Protein AF-A0A9W6WTB4-F1 (afdb_monomer)

Foldseek 3Di:
DDDDDDDPQPDDAPDRDDPVNVVVLVVLCVVCVVVLVVQCLPDQELVSQLVSCCVRPVRSCHSVNSQVVSVVCVVVVVHDPNHYYLPDDDADPQLLVLLCVVVNPVQSDPVCSSVSLSVCQVCVCVVCVVVVHHRPADLVHGDGSHNSRVVSNVVSVVVLVVCVVVVVQPPDDPPDDRSDPPPDPPPVDDDCDAPQPSDVPPNVQWDAAPPPRGIHGCVSQVHPDDDPDHDHDPVRCVVDVRDDPDPPPDDDDDDDD

Radius of gyration: 21.15 Å; Cα contacts (8 Å, |Δi|>4): 219; chains: 1; bounding box: 50×60×55 Å

InterPro domains:
  IPR001965 Zinc finger, PHD-type [SM00249] (193-237)
  IPR011011 Zinc finger, FYVE/PHD-type [SSF57903] (187-242)
  IPR013083 Zinc finger, RING/FYVE/PHD-type [G3DSA:3.30.40.10] (141-246)
  IPR019786 Zinc finger, PHD-type, conserved site [PS01359] (194-236)
  IPR019787 Zinc finger, PHD-finger [PF00628] (194-236)
  IPR019787 Zinc finger, PHD-finger [PS50016] (191-239)
  IPR040684 5-hmdU DNA kinase, helical domain [PF18723] (18-161)

Organism: NCBI:txid1490495

Secondary structure (DSSP, 8-state):
-----------SSSS---HHHHHHHHHHHHHTHHHHHHHHHT--BHHHHHHHHHHTTTTTT-HHHHHHHHHHHHHTT-S-TT-B-TT--PPPHHHHHHHHHHH-TTT--GGGHHHHHHHHHHHHHHHHHHTT-----BTTB---HHHHHHHHHHHHHHHHHHHHHTT-TT---TTPPP-------TTS-S-SS-TTT-----GGGEEE-TTT--EEEGGGGT-SS--SS----HHHHHHTTPPPTT-----------

Structure (mmCIF, N/CA/C/O backbone):
data_AF-A0A9W6WTB4-F1
#
_entry.id   AF-A0A9W6WTB4-F1
#
loop_
_atom_site.group_PDB
_atom_site.id
_atom_site.type_symbol
_atom_site.label_atom_id
_atom_site.label_alt_id
_atom_site.label_comp_id
_atom_site.label_asym_id
_atom_site.label_entity_id
_atom_site.label_seq_id
_atom_site.pdbx_PDB_ins_code
_atom_site.Cartn_x
_atom_site.Cartn_y
_atom_site.Cartn_z
_atom_site.occupancy
_atom_site.B_iso_or_equiv
_atom_site.auth_seq_id
_atom_site.auth_comp_id
_atom_site.auth_asym_id
_atom_site.auth_atom_id
_atom_site.pdbx_PDB_model_num
ATOM 1 N N . MET A 1 1 ? 27.311 31.283 9.092 1.00 32.12 1 MET A N 1
ATOM 2 C CA . MET A 1 1 ? 26.403 30.954 10.211 1.00 32.12 1 MET A CA 1
ATOM 3 C C . MET A 1 1 ? 24.973 31.208 9.761 1.00 32.12 1 MET A C 1
ATOM 5 O O . MET A 1 1 ? 24.500 32.331 9.859 1.00 32.12 1 MET A O 1
ATOM 9 N N . ALA A 1 2 ? 24.325 30.200 9.179 1.00 29.61 2 ALA A N 1
ATOM 10 C CA . ALA A 1 2 ? 22.912 30.261 8.817 1.00 29.61 2 ALA A CA 1
ATOM 11 C C . ALA A 1 2 ? 22.120 29.482 9.875 1.00 29.61 2 ALA A C 1
ATOM 13 O O . ALA A 1 2 ? 22.513 28.376 10.245 1.00 29.61 2 ALA A O 1
ATOM 14 N N . LYS A 1 3 ? 21.076 30.122 10.410 1.00 28.73 3 LYS A N 1
ATOM 15 C CA . LYS A 1 3 ? 20.178 29.616 11.455 1.00 28.73 3 LYS A CA 1
ATOM 16 C C . LYS A 1 3 ? 19.695 28.199 11.129 1.00 28.73 3 LYS A C 1
ATOM 18 O O . LYS A 1 3 ? 19.085 27.991 10.086 1.00 28.73 3 LYS A O 1
ATOM 23 N N . ARG A 1 4 ? 19.913 27.266 12.063 1.00 28.64 4 ARG A N 1
ATOM 24 C CA . ARG A 1 4 ? 19.097 26.054 12.189 1.00 28.64 4 ARG A CA 1
ATOM 25 C C . ARG A 1 4 ? 17.666 26.515 12.461 1.00 28.64 4 ARG A C 1
ATOM 27 O O . ARG A 1 4 ? 17.419 27.130 13.496 1.00 28.64 4 ARG A O 1
ATOM 34 N N . THR A 1 5 ? 16.767 26.308 11.509 1.00 30.16 5 THR A N 1
ATOM 35 C CA . THR A 1 5 ? 15.333 26.340 11.781 1.00 30.16 5 THR A CA 1
ATOM 36 C C . THR A 1 5 ? 14.995 25.080 12.557 1.00 30.16 5 THR A C 1
ATOM 38 O O . THR A 1 5 ? 15.238 23.965 12.101 1.00 30.16 5 THR A O 1
ATOM 41 N N . ASP A 1 6 ? 14.553 25.335 13.776 1.00 34.94 6 ASP A N 1
ATOM 42 C CA . ASP A 1 6 ? 13.972 24.422 14.742 1.00 34.94 6 ASP A CA 1
ATOM 43 C C . ASP A 1 6 ? 12.720 23.741 14.161 1.00 34.94 6 ASP A C 1
ATOM 45 O O . ASP A 1 6 ? 12.005 24.362 13.373 1.00 34.94 6 ASP A O 1
ATOM 49 N N . GLY A 1 7 ? 12.478 22.485 14.542 1.00 32.72 7 GLY A N 1
ATOM 50 C CA . GLY A 1 7 ? 11.312 21.698 14.123 1.00 32.72 7 GLY A CA 1
ATOM 51 C C . GLY A 1 7 ? 11.615 20.597 13.103 1.00 32.72 7 GLY A C 1
ATOM 52 O O . GLY A 1 7 ? 11.317 20.730 11.918 1.00 32.72 7 GLY A O 1
ATOM 53 N N . SER A 1 8 ? 12.161 19.462 13.557 1.00 33.12 8 SER A N 1
ATOM 54 C CA . SER A 1 8 ? 11.962 18.204 12.829 1.00 33.12 8 SER A CA 1
ATOM 55 C C . SER A 1 8 ? 10.506 17.780 13.029 1.00 33.12 8 SER A C 1
ATOM 57 O O . SER A 1 8 ? 10.169 17.096 13.995 1.00 33.12 8 SER A O 1
ATOM 59 N N . GLU A 1 9 ? 9.632 18.251 12.149 1.00 33.69 9 GLU A N 1
ATOM 60 C CA . GLU A 1 9 ? 8.244 17.813 12.078 1.00 33.69 9 GLU A CA 1
ATOM 61 C C . GLU A 1 9 ? 8.215 16.327 11.691 1.00 33.69 9 GLU A C 1
ATOM 63 O O . GLU A 1 9 ? 8.447 15.924 10.549 1.00 33.69 9 GLU A O 1
ATOM 68 N N . LEU A 1 10 ? 7.983 15.489 12.695 1.00 36.69 10 LEU A N 1
ATOM 69 C CA . LEU A 1 10 ? 7.871 14.048 12.565 1.00 36.69 10 LEU A CA 1
ATOM 70 C C . LEU A 1 10 ? 6.430 13.724 12.140 1.00 36.69 10 LEU A C 1
ATOM 72 O O . LEU A 1 10 ? 5.579 13.425 12.970 1.00 36.69 10 LEU A O 1
ATOM 76 N N . LEU A 1 11 ? 6.116 13.886 10.851 1.00 40.53 11 LEU A N 1
ATOM 77 C CA . LEU A 1 11 ? 4.721 13.871 10.390 1.00 40.53 11 LEU A CA 1
ATOM 78 C C . LEU A 1 11 ? 4.295 12.520 9.815 1.00 40.53 11 LEU A C 1
ATOM 80 O O . LEU A 1 11 ? 4.683 12.138 8.709 1.00 40.53 11 LEU A O 1
ATOM 84 N N . ALA A 1 12 ? 3.354 11.872 10.499 1.00 34.00 12 ALA A N 1
ATOM 85 C CA . ALA A 1 12 ? 2.392 10.985 9.860 1.00 34.00 12 ALA A CA 1
ATOM 86 C C . ALA A 1 12 ? 1.267 11.843 9.246 1.00 34.00 12 ALA A C 1
ATOM 88 O O . ALA A 1 12 ? 0.345 12.281 9.927 1.00 34.00 12 ALA A O 1
ATOM 89 N N . GLY A 1 13 ? 1.337 12.111 7.939 1.00 39.34 13 GLY A N 1
ATOM 90 C CA . GLY A 1 13 ? 0.195 12.659 7.193 1.00 39.34 13 GLY A CA 1
ATOM 91 C C . GLY A 1 13 ? -0.089 14.160 7.346 1.00 39.34 13 GLY A C 1
ATOM 92 O O . GLY A 1 13 ? -1.245 14.555 7.233 1.00 39.34 13 GLY A O 1
ATOM 93 N N . GLY A 1 14 ? 0.928 15.005 7.541 1.00 42.41 14 GLY A N 1
ATOM 94 C CA . GLY A 1 14 ? 0.771 16.466 7.437 1.00 42.41 14 GLY A CA 1
ATOM 95 C C . GLY A 1 14 ? 0.060 17.145 8.615 1.00 42.41 14 GLY A C 1
ATOM 96 O O . GLY A 1 14 ? -0.433 18.256 8.450 1.00 42.41 14 GLY A O 1
ATOM 97 N N . ARG A 1 15 ? -0.020 16.486 9.778 1.00 53.66 15 ARG A N 1
ATOM 98 C CA . ARG A 1 15 ? -0.574 17.048 11.020 1.00 53.66 15 ARG A CA 1
ATOM 99 C C . ARG A 1 15 ? 0.460 16.996 12.137 1.00 53.66 15 ARG A C 1
ATOM 101 O O . ARG A 1 15 ? 1.132 15.976 12.278 1.00 53.66 15 ARG A O 1
ATOM 108 N N . ASP A 1 16 ? 0.525 18.057 12.940 1.00 58.09 16 ASP A N 1
ATOM 109 C CA . ASP A 1 16 ? 1.297 18.096 14.184 1.00 58.09 16 ASP A CA 1
ATOM 110 C C . ASP A 1 16 ? 0.739 17.063 15.171 1.00 58.09 16 ASP A C 1
ATOM 112 O O . ASP A 1 16 ? -0.243 17.302 15.875 1.00 58.09 16 ASP A O 1
ATOM 116 N N . LEU A 1 17 ? 1.344 15.875 15.193 1.00 66.19 17 LEU A N 1
ATOM 117 C CA . LEU A 1 17 ? 0.985 14.805 16.114 1.00 66.19 17 LEU A CA 1
ATOM 118 C C . LEU A 1 17 ? 1.861 14.915 17.365 1.00 66.19 17 LEU A C 1
ATOM 120 O O . LEU A 1 17 ? 3.021 14.510 17.380 1.00 66.19 17 LEU A O 1
ATOM 124 N N . THR A 1 18 ? 1.301 15.464 18.436 1.00 83.12 18 THR A N 1
ATOM 125 C CA . THR A 1 18 ? 1.929 15.431 19.762 1.00 83.12 18 THR A CA 1
ATOM 126 C C . THR A 1 18 ? 1.688 14.082 20.442 1.00 83.12 18 THR A C 1
ATOM 128 O O . THR A 1 18 ? 0.724 13.380 20.127 1.00 83.12 18 THR A O 1
ATOM 131 N N . VAL A 1 19 ? 2.512 13.739 21.438 1.00 85.19 19 VAL A N 1
ATOM 132 C CA . VAL A 1 19 ? 2.285 12.550 22.284 1.00 85.19 19 VAL A CA 1
ATOM 133 C C . VAL A 1 19 ? 0.894 12.592 22.927 1.00 85.19 19 VAL A C 1
ATOM 135 O O . VAL A 1 19 ? 0.204 11.579 22.953 1.00 85.19 19 VAL A O 1
ATOM 138 N N . ALA A 1 20 ? 0.449 13.767 23.384 1.00 85.94 20 ALA A N 1
ATOM 139 C CA . ALA A 1 20 ? -0.871 13.938 23.986 1.00 85.94 20 ALA A CA 1
ATOM 140 C C . ALA A 1 20 ? -1.999 13.634 22.987 1.00 85.94 20 ALA A C 1
ATOM 142 O O . ALA A 1 20 ? -2.857 12.804 23.269 1.00 85.94 20 ALA A O 1
ATOM 143 N N . SER A 1 21 ? -1.950 14.231 21.790 1.00 83.50 21 SER A N 1
ATOM 144 C CA . SER A 1 21 ? -2.947 13.970 20.742 1.00 83.50 21 SER A CA 1
ATOM 145 C C . SER A 1 21 ? -2.921 12.523 20.247 1.00 83.50 21 SER A C 1
ATOM 147 O O . SER A 1 21 ? -3.965 11.979 19.896 1.00 83.50 21 SER A O 1
ATOM 149 N N . TYR A 1 22 ? -1.748 11.881 20.229 1.00 84.75 22 TYR A N 1
ATOM 150 C CA . TYR A 1 22 ? -1.626 10.466 19.884 1.00 84.75 22 TYR A CA 1
ATOM 151 C C . TYR A 1 22 ? -2.321 9.575 20.919 1.00 84.75 22 TYR A C 1
ATOM 153 O O . TYR A 1 22 ? -3.126 8.726 20.544 1.00 84.75 22 TYR A O 1
ATOM 161 N N . LEU A 1 23 ? -2.054 9.793 22.211 1.00 89.69 23 LEU A N 1
ATOM 162 C CA . LEU A 1 23 ? -2.668 9.019 23.292 1.00 89.69 23 LEU A CA 1
ATOM 163 C C . LEU A 1 23 ? -4.186 9.218 23.345 1.00 89.69 23 LEU A C 1
ATOM 165 O O . LEU A 1 23 ? -4.913 8.237 23.463 1.00 89.69 23 LEU A O 1
ATOM 169 N N . GLU A 1 24 ? -4.665 10.453 23.182 1.00 91.88 24 GLU A N 1
ATOM 170 C CA . GLU A 1 24 ? -6.102 10.746 23.115 1.00 91.88 24 GLU A CA 1
ATOM 171 C C . GLU A 1 24 ? -6.765 10.036 21.924 1.00 91.88 24 GLU A C 1
ATOM 173 O O . GLU A 1 24 ? -7.835 9.442 22.055 1.00 91.88 24 GLU A O 1
ATOM 178 N N . THR A 1 25 ? -6.114 10.059 20.758 1.00 89.62 25 THR A N 1
ATOM 179 C CA . THR A 1 25 ? -6.602 9.357 19.563 1.00 89.62 25 THR A CA 1
ATOM 180 C C . THR A 1 25 ? -6.666 7.851 19.796 1.00 89.62 25 THR A C 1
ATOM 182 O O . THR A 1 25 ? -7.655 7.215 19.434 1.00 89.62 25 THR A O 1
ATOM 185 N N . LEU A 1 26 ? -5.630 7.279 20.415 1.00 90.88 26 LEU A N 1
ATOM 186 C CA . LEU A 1 26 ? -5.564 5.856 20.725 1.00 90.88 26 LEU A CA 1
ATOM 187 C C . LEU A 1 26 ? -6.669 5.445 21.704 1.00 90.88 26 LEU A C 1
ATOM 189 O O . LEU A 1 26 ? -7.346 4.451 21.465 1.00 90.88 26 LEU A O 1
ATOM 193 N N . GLU A 1 27 ? -6.887 6.216 22.770 1.00 94.81 27 GLU A N 1
ATOM 194 C CA . GLU A 1 27 ? -7.944 5.952 23.751 1.00 94.81 27 GLU A CA 1
ATOM 195 C C . GLU A 1 27 ? -9.331 5.978 23.098 1.00 94.81 27 GLU A C 1
ATOM 197 O O . GLU A 1 27 ? -10.105 5.032 23.249 1.00 94.81 27 GLU A O 1
ATOM 202 N N . LYS A 1 28 ? -9.621 7.002 22.285 1.00 94.38 28 LYS A N 1
ATOM 203 C CA . LYS A 1 28 ? -10.878 7.076 21.522 1.00 94.38 28 LYS A CA 1
ATOM 204 C C . LYS A 1 28 ? -11.037 5.901 20.567 1.00 94.38 28 LYS A C 1
ATOM 206 O O . LYS A 1 28 ? -12.133 5.355 20.454 1.00 94.38 28 LYS A O 1
ATOM 211 N N . PHE A 1 29 ? -9.969 5.506 19.878 1.00 93.69 29 PHE A N 1
ATOM 212 C CA . PHE A 1 29 ? -10.020 4.379 18.952 1.00 93.69 29 PHE A CA 1
ATOM 213 C C . PHE A 1 29 ? -10.310 3.068 19.689 1.00 93.69 29 PHE A C 1
ATOM 215 O O . PHE A 1 29 ? -11.179 2.315 19.262 1.00 93.69 29 PHE A O 1
ATOM 222 N N . LEU A 1 30 ? -9.658 2.833 20.832 1.00 94.69 30 LEU A N 1
ATOM 223 C CA . LEU A 1 30 ? -9.899 1.658 21.674 1.00 94.69 30 LEU A CA 1
ATOM 224 C C . LEU A 1 30 ? -11.337 1.606 22.205 1.00 94.69 30 LEU A C 1
ATOM 226 O O . LEU A 1 30 ? -11.925 0.531 22.231 1.00 94.69 30 LEU A O 1
ATOM 230 N N . LEU A 1 31 ? -11.930 2.748 22.567 1.00 96.81 31 LEU A N 1
ATOM 231 C CA . LEU A 1 31 ? -13.333 2.813 22.998 1.00 96.81 31 LEU A CA 1
ATOM 232 C C . LEU A 1 31 ? -14.332 2.458 21.885 1.00 96.81 31 LEU A C 1
ATOM 234 O O . LEU A 1 31 ? -15.430 2.006 22.189 1.00 96.81 31 LEU A O 1
ATOM 238 N N . ASN A 1 32 ? -13.964 2.653 20.616 1.00 96.19 32 ASN A N 1
ATOM 239 C CA . ASN A 1 32 ? -14.822 2.390 19.453 1.00 96.19 32 ASN A CA 1
ATOM 240 C C . ASN A 1 32 ? -14.404 1.125 18.678 1.00 96.19 32 ASN A C 1
ATOM 242 O O . ASN A 1 32 ? -14.922 0.869 17.590 1.00 96.19 32 ASN A O 1
ATOM 246 N N . ILE A 1 33 ? -13.455 0.338 19.198 1.00 94.94 33 ILE A N 1
ATOM 247 C CA . ILE A 1 33 ? -12.839 -0.762 18.443 1.00 94.94 33 ILE A CA 1
ATOM 248 C C . ILE A 1 33 ? -13.848 -1.849 18.066 1.00 94.94 33 ILE A C 1
ATOM 250 O O . ILE A 1 33 ? -13.783 -2.381 16.958 1.00 94.94 33 ILE A O 1
ATOM 254 N N . ASP A 1 34 ? -14.803 -2.146 18.948 1.00 96.31 34 ASP A N 1
ATOM 255 C CA . ASP A 1 34 ? -15.823 -3.166 18.712 1.00 96.31 34 ASP A CA 1
ATOM 256 C C . ASP A 1 34 ? -16.781 -2.739 17.593 1.00 96.31 34 ASP A C 1
ATOM 258 O O . ASP A 1 34 ? -17.008 -3.504 16.654 1.00 96.31 34 ASP A O 1
ATOM 262 N N . ASP A 1 35 ? -17.261 -1.494 17.627 1.00 96.25 35 ASP A N 1
ATOM 263 C CA . ASP A 1 35 ? -18.148 -0.937 16.600 1.00 96.25 35 ASP A CA 1
ATOM 264 C C . ASP A 1 35 ? -17.460 -0.882 15.230 1.00 96.25 35 ASP A C 1
ATOM 266 O O . ASP A 1 35 ? -18.041 -1.268 14.211 1.00 96.25 35 ASP A O 1
ATOM 270 N N . ILE A 1 36 ? -16.189 -0.462 15.203 1.00 95.19 36 ILE A N 1
ATOM 271 C CA . ILE A 1 36 ? -15.371 -0.473 13.986 1.00 95.19 36 ILE A CA 1
ATOM 272 C C . ILE A 1 36 ? -15.222 -1.908 13.482 1.00 95.19 36 ILE A C 1
ATOM 274 O O . ILE A 1 36 ? -15.439 -2.164 12.301 1.00 95.19 36 ILE A O 1
ATOM 278 N N . THR A 1 37 ? -14.915 -2.860 14.363 1.00 94.06 37 THR A N 1
ATOM 279 C CA . THR A 1 37 ? -14.742 -4.272 13.998 1.00 94.06 37 THR A CA 1
ATOM 280 C C . THR A 1 37 ? -16.018 -4.865 13.405 1.00 94.06 37 THR A C 1
ATOM 282 O O . THR A 1 37 ? -15.948 -5.571 12.398 1.00 94.06 37 THR A O 1
ATOM 285 N N . VAL A 1 38 ? -17.187 -4.568 13.981 1.00 95.31 38 VAL A N 1
ATOM 286 C CA . VAL A 1 38 ? -18.483 -4.981 13.422 1.00 95.31 38 VAL A CA 1
ATOM 287 C C . VAL A 1 38 ? -18.675 -4.384 12.029 1.00 95.31 38 VAL A C 1
ATOM 289 O O . VAL A 1 38 ? -18.988 -5.117 11.095 1.00 95.31 38 VAL A O 1
ATOM 292 N N . ALA A 1 39 ? -18.406 -3.090 11.847 1.00 94.94 39 ALA A N 1
ATOM 293 C CA . ALA A 1 39 ? -18.525 -2.443 10.541 1.00 94.94 39 ALA A CA 1
ATOM 294 C C . ALA A 1 39 ? -17.559 -3.028 9.490 1.00 94.94 39 ALA A C 1
ATOM 296 O O . ALA A 1 39 ? -17.924 -3.162 8.321 1.00 94.94 39 ALA A O 1
ATOM 297 N N . LEU A 1 40 ? -16.339 -3.405 9.892 1.00 93.50 40 LEU A N 1
ATOM 298 C CA . LEU A 1 40 ? -15.366 -4.042 9.001 1.00 93.50 40 LEU A CA 1
ATOM 299 C C . LEU A 1 40 ? -15.805 -5.443 8.558 1.00 93.50 40 LEU A C 1
ATOM 301 O O . LEU A 1 40 ? -15.566 -5.803 7.408 1.00 93.50 40 LEU A O 1
ATOM 305 N N . LYS A 1 41 ? -16.471 -6.216 9.425 1.00 91.56 41 LYS A N 1
ATOM 306 C CA . LYS A 1 41 ? -16.972 -7.563 9.093 1.00 91.56 41 LYS A CA 1
ATOM 307 C C . LYS A 1 41 ? -18.054 -7.565 8.013 1.00 91.56 41 LYS A C 1
ATOM 309 O O . LYS A 1 41 ? -18.155 -8.532 7.271 1.00 91.56 41 LYS A O 1
ATOM 314 N N . GLU A 1 42 ? -18.819 -6.484 7.898 1.00 92.56 42 GLU A N 1
ATOM 315 C CA . GLU A 1 42 ? -19.858 -6.328 6.869 1.00 92.56 42 GLU A CA 1
ATOM 316 C C . GLU A 1 42 ? -19.294 -5.891 5.500 1.00 92.56 42 GLU A C 1
ATOM 318 O O . GLU A 1 42 ? -20.030 -5.744 4.520 1.00 92.56 42 GLU A O 1
ATOM 323 N N . CYS A 1 43 ? -17.985 -5.638 5.408 1.00 93.25 43 CYS A N 1
ATOM 324 C CA . CYS A 1 43 ? -17.347 -5.242 4.158 1.00 93.25 43 CYS A CA 1
ATOM 325 C C . CYS A 1 43 ? -17.108 -6.440 3.236 1.00 93.25 43 CYS A C 1
ATOM 327 O O . CYS A 1 43 ? -16.733 -7.521 3.671 1.00 93.25 43 CYS A O 1
ATOM 329 N N . THR A 1 44 ? -17.217 -6.199 1.930 1.00 93.25 44 THR A N 1
ATOM 330 C CA . THR A 1 44 ? -16.922 -7.187 0.869 1.00 93.25 44 THR A CA 1
ATOM 331 C C . THR A 1 44 ? -15.775 -6.750 -0.045 1.00 93.25 44 THR A C 1
ATOM 333 O O . THR A 1 44 ? -15.352 -7.492 -0.933 1.00 93.25 44 THR A O 1
ATOM 336 N N . LYS A 1 45 ? -15.285 -5.517 0.139 1.00 94.38 45 LYS A N 1
ATOM 337 C CA . LYS A 1 45 ? -14.280 -4.878 -0.714 1.00 94.38 45 LYS A CA 1
ATOM 338 C C . LYS A 1 45 ? -13.245 -4.122 0.100 1.00 94.38 45 LYS A C 1
ATOM 340 O O . LYS A 1 45 ? -13.598 -3.424 1.057 1.00 94.38 45 LYS A O 1
ATOM 345 N N . THR A 1 46 ? -11.992 -4.148 -0.348 1.00 92.81 46 THR A N 1
ATOM 346 C CA . THR A 1 46 ? -10.866 -3.466 0.313 1.00 92.81 46 THR A CA 1
ATOM 347 C C . THR A 1 46 ? -11.134 -1.977 0.504 1.00 92.81 46 THR A C 1
ATOM 349 O O . THR A 1 46 ? -10.860 -1.409 1.565 1.00 92.81 46 THR A O 1
ATOM 352 N N . LYS A 1 47 ? -11.739 -1.334 -0.502 1.00 93.50 47 LYS A N 1
ATOM 353 C CA . LYS A 1 47 ? -12.091 0.088 -0.440 1.00 93.50 47 LYS A CA 1
ATOM 354 C C . LYS A 1 47 ? -13.031 0.422 0.721 1.00 93.50 47 LYS A C 1
ATOM 356 O O . LYS A 1 47 ? -12.900 1.488 1.310 1.00 93.50 47 LYS A O 1
ATOM 361 N N . GLN A 1 48 ? -13.968 -0.466 1.058 1.00 95.12 48 GLN A N 1
ATOM 362 C CA . GLN A 1 48 ? -14.930 -0.216 2.135 1.00 95.12 48 GLN A CA 1
ATOM 363 C C . GLN A 1 48 ? -14.241 -0.203 3.501 1.00 95.12 48 GLN A C 1
ATOM 365 O O . GLN A 1 48 ? -14.465 0.726 4.272 1.00 95.12 48 GLN A O 1
ATOM 370 N N . ILE A 1 49 ? -13.348 -1.165 3.755 1.00 95.44 49 ILE A N 1
ATOM 371 C CA . ILE A 1 49 ? -12.539 -1.216 4.983 1.00 95.44 49 ILE A CA 1
ATOM 372 C C . ILE A 1 49 ? -11.702 0.058 5.108 1.00 95.44 49 ILE A C 1
ATOM 374 O O . ILE A 1 49 ? -11.728 0.729 6.139 1.00 95.44 49 ILE A O 1
ATOM 378 N N . PHE A 1 50 ? -11.007 0.428 4.030 1.00 95.00 50 PHE A N 1
ATOM 379 C CA . PHE A 1 50 ? -10.203 1.644 3.992 1.00 95.00 50 PHE A CA 1
ATOM 380 C C . PHE A 1 50 ? -11.035 2.905 4.280 1.00 95.00 50 PHE A C 1
ATOM 382 O O . PHE A 1 50 ? -10.627 3.742 5.088 1.00 95.00 50 PHE A O 1
ATOM 389 N N . ASP A 1 51 ? -12.210 3.026 3.653 1.00 94.50 51 ASP A N 1
ATOM 390 C CA . ASP A 1 51 ? -13.117 4.158 3.836 1.00 94.50 51 ASP A CA 1
ATOM 391 C C . ASP A 1 51 ? -13.682 4.205 5.272 1.00 94.50 51 ASP A C 1
ATOM 393 O O . ASP A 1 51 ? -13.857 5.297 5.806 1.00 94.50 51 ASP A O 1
ATOM 397 N N . ILE A 1 52 ? -13.949 3.064 5.922 1.00 96.19 52 ILE A N 1
ATOM 398 C CA . ILE A 1 52 ? -14.394 3.009 7.330 1.00 96.19 52 ILE A CA 1
ATOM 399 C C . ILE A 1 52 ? -13.290 3.495 8.267 1.00 96.19 52 ILE A C 1
ATOM 401 O O . ILE A 1 52 ? -13.533 4.386 9.080 1.00 96.19 52 ILE A O 1
ATOM 405 N N . LEU A 1 53 ? -12.070 2.974 8.118 1.00 93.81 53 LEU A N 1
ATOM 406 C CA . LEU A 1 53 ? -10.931 3.388 8.942 1.00 93.81 53 LEU A CA 1
ATOM 407 C C . LEU A 1 53 ? -10.623 4.883 8.764 1.00 93.81 53 LEU A C 1
ATOM 409 O O . LEU A 1 53 ? -10.395 5.590 9.740 1.00 93.81 53 LEU A O 1
ATOM 413 N N . CYS A 1 54 ? -10.685 5.395 7.530 1.00 90.62 54 CYS A N 1
ATOM 414 C CA . CYS A 1 54 ? -10.488 6.821 7.259 1.00 90.62 54 CYS A CA 1
ATOM 415 C C . CYS A 1 54 ? -11.652 7.705 7.730 1.00 90.62 54 CYS A C 1
ATOM 417 O O . CYS A 1 54 ? -11.474 8.911 7.832 1.00 90.62 54 CYS A O 1
ATOM 419 N N . LYS A 1 55 ? -12.845 7.166 7.997 1.00 92.56 55 LYS A N 1
ATOM 420 C CA . LYS A 1 55 ? -13.962 7.958 8.541 1.00 92.56 55 LYS A CA 1
ATOM 421 C C . LYS A 1 55 ? -13.850 8.186 10.042 1.00 92.56 55 LYS A C 1
ATOM 423 O O . LYS A 1 55 ? -14.480 9.117 10.539 1.00 92.56 55 LYS A O 1
ATOM 428 N N . PHE A 1 56 ? -13.074 7.366 10.751 1.00 91.56 56 PHE A N 1
ATOM 429 C CA . PHE A 1 56 ? -12.876 7.527 12.185 1.00 91.56 56 PHE A CA 1
ATOM 430 C C . PHE A 1 56 ? -12.281 8.909 12.489 1.00 91.56 56 PHE A C 1
ATOM 432 O O . PHE A 1 56 ? -11.176 9.222 12.036 1.00 91.56 56 PHE A O 1
ATOM 439 N N . GLU A 1 57 ? -13.044 9.723 13.228 1.00 88.62 57 GLU A N 1
ATOM 440 C CA . GLU A 1 57 ? -12.658 11.065 13.692 1.00 88.62 57 GLU A CA 1
ATOM 441 C C . GLU A 1 57 ? -12.032 11.926 12.574 1.00 88.62 57 GLU A C 1
ATOM 443 O O . GLU A 1 57 ? -10.925 12.441 12.707 1.00 88.62 57 GLU A O 1
ATOM 448 N N . ASP A 1 58 ? -12.711 12.025 11.424 1.00 85.12 58 ASP A N 1
ATOM 449 C CA . ASP A 1 58 ? -12.242 12.782 10.247 1.00 85.12 58 ASP A CA 1
ATOM 450 C C . ASP A 1 58 ? -10.809 12.399 9.821 1.00 85.12 58 ASP A C 1
ATOM 452 O O . ASP A 1 58 ? -9.887 13.212 9.686 1.00 85.12 58 ASP A O 1
ATOM 456 N N . ASN A 1 59 ? -10.612 11.090 9.640 1.00 85.88 59 ASN A N 1
ATOM 457 C CA . ASN A 1 59 ? -9.354 10.481 9.231 1.00 85.88 59 ASN A CA 1
ATOM 458 C C . ASN A 1 59 ? -8.214 10.745 10.215 1.00 85.88 59 ASN A C 1
ATOM 460 O O . ASN A 1 59 ? -7.073 10.821 9.771 1.00 85.88 59 ASN A O 1
ATOM 464 N N . VAL A 1 60 ? -8.455 10.903 11.524 1.00 84.44 60 VAL A N 1
ATOM 465 C CA . VAL A 1 60 ? -7.402 11.207 12.524 1.00 84.44 60 VAL A CA 1
ATOM 466 C C . VAL A 1 60 ? -6.214 10.235 12.470 1.00 84.44 60 VAL A C 1
ATOM 468 O O . VAL A 1 60 ? -5.067 10.657 12.599 1.00 84.44 60 VAL A O 1
ATOM 471 N N . LEU A 1 61 ? -6.468 8.960 12.157 1.00 84.25 61 LEU A N 1
ATOM 472 C CA . LEU A 1 61 ? -5.456 7.898 12.046 1.00 84.25 61 LEU A CA 1
ATOM 473 C C . LEU A 1 61 ? -4.484 8.119 10.876 1.00 84.25 61 LEU A C 1
ATOM 475 O O . LEU A 1 61 ? -3.342 7.657 10.900 1.00 84.25 61 LEU A O 1
ATOM 479 N N . GLY A 1 62 ? -4.938 8.847 9.854 1.00 83.12 62 GLY A N 1
ATOM 480 C CA . GLY A 1 62 ? -4.208 9.111 8.628 1.00 83.12 62 GLY A CA 1
ATOM 481 C C . GLY A 1 62 ? -4.314 7.967 7.622 1.00 83.12 62 GLY A C 1
ATOM 482 O O . GLY A 1 62 ? -4.175 6.788 7.942 1.00 83.12 62 GLY A O 1
ATOM 483 N N . SER A 1 63 ? -4.472 8.332 6.351 1.00 85.56 63 SER A N 1
ATOM 484 C CA . SER A 1 63 ? -4.711 7.373 5.267 1.00 85.56 63 SER A CA 1
ATOM 485 C C . SER A 1 63 ? -3.598 6.337 5.090 1.00 85.56 63 SER A C 1
ATOM 487 O O . SER A 1 63 ? -3.871 5.222 4.665 1.00 85.56 63 SER A O 1
ATOM 489 N N . PHE A 1 64 ? -2.348 6.681 5.418 1.00 85.19 64 PHE A N 1
ATOM 490 C CA . PHE A 1 64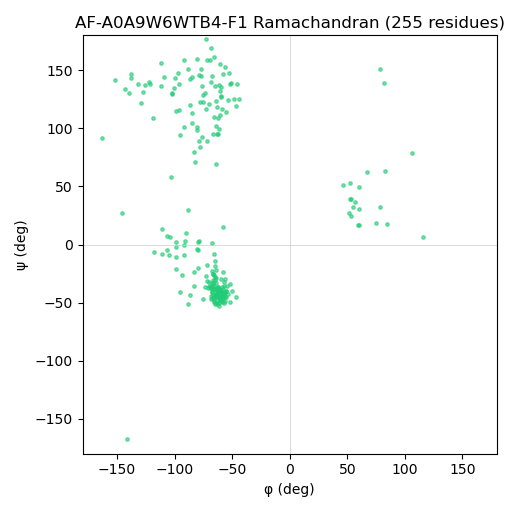 ? -1.251 5.714 5.391 1.00 85.19 64 PHE A CA 1
ATOM 491 C C . PHE A 1 64 ? -1.459 4.605 6.429 1.00 85.19 64 PHE A C 1
ATOM 493 O O . PHE A 1 64 ? -1.427 3.433 6.070 1.00 85.19 64 PHE A O 1
ATOM 500 N N . THR A 1 65 ? -1.725 4.973 7.685 1.00 86.50 65 THR A N 1
ATOM 501 C CA . THR A 1 65 ? -1.977 4.031 8.784 1.00 86.50 65 THR A CA 1
ATOM 502 C C . THR A 1 65 ? -3.196 3.167 8.488 1.00 86.50 65 THR A C 1
ATOM 504 O O . THR A 1 65 ? -3.119 1.948 8.596 1.00 86.50 65 THR A O 1
ATOM 507 N N . CYS A 1 66 ? -4.291 3.776 8.020 1.00 90.94 66 CYS A N 1
ATOM 508 C CA . CYS A 1 66 ? -5.488 3.042 7.613 1.00 90.94 66 CYS A CA 1
ATOM 509 C C . CYS A 1 66 ? -5.177 2.006 6.525 1.00 90.94 66 CYS A C 1
ATOM 511 O O . CYS A 1 66 ? -5.657 0.880 6.594 1.00 90.94 66 CYS A O 1
ATOM 513 N N . TRP A 1 67 ? -4.351 2.359 5.534 1.00 93.56 67 TRP A N 1
ATOM 514 C CA . TRP A 1 67 ? -3.934 1.412 4.500 1.00 93.56 67 TRP A CA 1
ATOM 515 C C . TRP A 1 67 ? -3.025 0.300 5.035 1.00 93.56 67 TRP A C 1
ATOM 517 O O . TRP A 1 67 ? -3.171 -0.836 4.603 1.00 93.56 67 TRP A O 1
ATOM 527 N N . GLN A 1 68 ? -2.120 0.585 5.981 1.00 90.62 68 GLN A N 1
ATOM 528 C CA . GLN A 1 68 ? -1.301 -0.462 6.611 1.00 90.62 68 GLN A CA 1
ATOM 529 C C . GLN A 1 68 ? -2.171 -1.483 7.347 1.00 90.62 68 GLN A C 1
ATOM 531 O O . GLN A 1 68 ? -2.002 -2.673 7.123 1.00 90.62 68 GLN A O 1
ATOM 536 N N . VAL A 1 69 ? -3.174 -1.029 8.107 1.00 92.62 69 VAL A N 1
ATOM 537 C CA . VAL A 1 69 ? -4.136 -1.937 8.752 1.00 92.62 69 VAL A CA 1
ATOM 538 C C . VAL A 1 69 ? -4.845 -2.804 7.711 1.00 92.62 69 VAL A C 1
ATOM 540 O O . VAL A 1 69 ? -4.941 -4.011 7.885 1.00 92.62 69 VAL A O 1
ATOM 543 N N . VAL A 1 70 ? -5.295 -2.227 6.592 1.00 93.50 70 VAL A N 1
ATOM 544 C CA . VAL A 1 70 ? -5.903 -2.999 5.493 1.00 93.50 70 VAL A CA 1
ATOM 545 C C . VAL A 1 70 ? -4.935 -4.055 4.942 1.00 93.50 70 VAL A C 1
ATOM 547 O O . VAL A 1 70 ? -5.327 -5.207 4.769 1.00 93.50 70 VAL A O 1
ATOM 550 N N . CYS A 1 71 ? -3.672 -3.691 4.703 1.00 91.94 71 CYS A N 1
ATOM 551 C CA . CYS A 1 71 ? -2.635 -4.624 4.260 1.00 91.94 71 CYS A CA 1
ATOM 552 C C . CYS A 1 71 ? -2.401 -5.761 5.263 1.00 91.94 71 CYS A C 1
ATOM 554 O O . CYS A 1 71 ? -2.214 -6.900 4.832 1.00 91.94 71 CYS A O 1
ATOM 556 N N . ASP A 1 72 ? -2.421 -5.463 6.564 1.00 92.94 72 ASP A N 1
ATOM 557 C CA . ASP A 1 72 ? -2.250 -6.448 7.633 1.00 92.94 72 ASP A CA 1
ATOM 558 C C . ASP A 1 72 ? -3.442 -7.410 7.687 1.00 92.94 72 ASP A C 1
ATOM 560 O O . ASP A 1 72 ? -3.250 -8.616 7.793 1.00 92.94 72 ASP A O 1
ATOM 564 N N . LEU A 1 73 ? -4.676 -6.915 7.526 1.00 92.06 73 LEU A N 1
ATOM 565 C CA . LEU A 1 73 ? -5.873 -7.765 7.440 1.00 92.06 73 LEU A CA 1
ATOM 566 C C . LEU A 1 73 ? -5.804 -8.745 6.257 1.00 92.06 73 LEU A C 1
ATOM 568 O O . LEU A 1 73 ? -6.202 -9.904 6.398 1.00 92.06 73 LEU A O 1
ATOM 572 N N . MET A 1 74 ? -5.294 -8.286 5.106 1.00 88.44 74 MET A N 1
ATOM 573 C CA . MET A 1 74 ? -5.077 -9.125 3.921 1.00 88.44 74 MET A CA 1
ATOM 574 C C . MET A 1 74 ? -4.005 -10.195 4.175 1.00 88.44 74 MET A C 1
ATOM 576 O O . MET A 1 74 ? -4.217 -11.358 3.844 1.00 88.44 74 MET A O 1
ATOM 580 N N . GLU A 1 75 ? -2.874 -9.812 4.774 1.00 86.94 75 GLU A N 1
ATOM 581 C CA . GLU A 1 75 ? -1.734 -10.707 5.033 1.00 86.94 75 GLU A CA 1
ATOM 582 C C . GLU A 1 75 ? -2.036 -11.746 6.121 1.00 86.94 75 GLU A C 1
ATOM 584 O O . GLU A 1 75 ? -1.610 -12.893 6.035 1.00 86.94 75 GLU A O 1
ATOM 589 N N . LEU A 1 76 ? -2.807 -11.358 7.138 1.00 87.06 76 LEU A N 1
ATOM 590 C CA . LEU A 1 76 ? -3.250 -12.244 8.214 1.00 87.06 76 LEU A CA 1
ATOM 591 C C . LEU A 1 76 ? -4.432 -13.135 7.805 1.00 87.06 76 LEU A C 1
ATOM 593 O O . LEU A 1 76 ? -4.943 -13.875 8.644 1.00 87.06 76 LEU A O 1
ATOM 597 N N . HIS A 1 77 ? -4.883 -13.062 6.547 1.00 85.94 77 HIS A N 1
ATOM 598 C CA . HIS A 1 77 ? -6.024 -13.817 6.025 1.00 85.94 77 HIS A CA 1
ATOM 599 C C . HIS A 1 77 ? -7.292 -13.667 6.886 1.00 85.94 77 HIS A C 1
ATOM 601 O O . HIS A 1 77 ? -8.031 -14.625 7.101 1.00 85.94 77 HIS A O 1
ATOM 607 N N . MET A 1 78 ? -7.548 -12.454 7.392 1.00 87.56 78 MET A N 1
ATOM 608 C CA . MET A 1 78 ? -8.724 -12.159 8.227 1.00 87.56 78 MET A CA 1
ATOM 609 C C . MET A 1 78 ? -9.940 -11.676 7.424 1.00 87.56 78 MET A C 1
ATOM 611 O O . MET A 1 78 ? -10.985 -11.377 8.002 1.00 87.56 78 MET A O 1
ATOM 615 N N . LEU A 1 79 ? -9.805 -11.571 6.103 1.00 87.44 79 LEU A N 1
ATOM 616 C CA . LEU A 1 79 ? -10.882 -11.212 5.183 1.00 87.44 79 LEU A CA 1
ATOM 617 C C . LEU A 1 79 ? -11.639 -12.471 4.738 1.00 87.44 79 LEU A C 1
ATOM 619 O O . LEU A 1 79 ? -11.060 -13.554 4.679 1.00 87.44 79 LEU A O 1
ATOM 623 N N . ALA A 1 80 ? -12.929 -12.327 4.428 1.00 83.00 80 ALA A N 1
ATOM 624 C CA . ALA A 1 80 ? -13.758 -13.433 3.947 1.00 83.00 80 ALA A CA 1
ATOM 625 C C . ALA A 1 80 ? -13.225 -14.029 2.626 1.00 83.00 80 ALA A C 1
ATOM 627 O O . ALA A 1 80 ? -12.547 -13.351 1.856 1.00 83.00 80 ALA A O 1
ATOM 628 N N . GLU A 1 81 ? -13.544 -15.294 2.339 1.00 77.69 81 GLU A N 1
ATOM 629 C CA . GLU A 1 81 ? -13.046 -15.987 1.136 1.00 77.69 81 GLU A CA 1
ATOM 630 C C . GLU A 1 81 ? -13.547 -15.363 -0.181 1.00 77.69 81 GLU A C 1
ATOM 632 O O . GLU A 1 81 ? -12.855 -15.417 -1.195 1.00 77.69 81 GLU A O 1
ATOM 637 N N . ASP A 1 82 ? -14.730 -14.745 -0.177 1.00 81.62 82 ASP A N 1
ATOM 638 C CA . ASP A 1 82 ? -15.345 -14.065 -1.323 1.00 81.62 82 ASP A CA 1
ATOM 639 C C . ASP A 1 82 ? -14.977 -12.571 -1.421 1.00 81.62 82 ASP A C 1
ATOM 641 O O . ASP A 1 82 ? -15.540 -11.820 -2.225 1.00 81.62 82 ASP A O 1
ATOM 645 N N . PHE A 1 83 ? -14.013 -12.123 -0.615 1.00 86.94 83 PHE A N 1
ATOM 646 C CA . PHE A 1 83 ? -13.633 -10.724 -0.518 1.00 86.94 83 PHE A CA 1
ATOM 647 C C . PHE A 1 83 ? -12.846 -10.250 -1.746 1.00 86.94 83 PHE A C 1
ATOM 649 O O . PHE A 1 83 ? -11.852 -10.847 -2.159 1.00 86.94 83 PHE A O 1
ATOM 656 N N . THR A 1 84 ? -13.256 -9.121 -2.328 1.00 85.38 84 THR A N 1
ATOM 657 C CA . THR A 1 84 ? -12.562 -8.555 -3.494 1.00 85.38 84 THR A CA 1
ATOM 658 C C . THR A 1 84 ? -11.378 -7.697 -3.049 1.00 85.38 84 THR A C 1
ATOM 660 O O . THR A 1 84 ? -11.576 -6.630 -2.465 1.00 85.38 84 THR A O 1
ATOM 663 N N . THR A 1 85 ? -10.156 -8.137 -3.366 1.00 82.69 85 THR A N 1
ATOM 664 C CA . THR A 1 85 ? -8.905 -7.455 -2.985 1.00 82.69 85 THR A CA 1
ATOM 665 C C . THR A 1 85 ? -8.286 -6.591 -4.088 1.00 82.69 85 THR A C 1
ATOM 667 O O . THR A 1 85 ? -7.535 -5.662 -3.793 1.00 82.69 85 THR A O 1
ATOM 670 N N . ASP A 1 86 ? -8.637 -6.848 -5.349 1.00 84.75 86 ASP A N 1
ATOM 671 C CA . ASP A 1 86 ? -8.029 -6.218 -6.530 1.00 84.75 86 ASP A CA 1
ATOM 672 C C . ASP A 1 86 ? -8.736 -4.930 -6.995 1.00 84.75 86 ASP A C 1
ATOM 674 O O . ASP A 1 86 ? -8.393 -4.358 -8.033 1.00 84.75 86 ASP A O 1
ATOM 678 N N . ASP A 1 87 ? -9.760 -4.464 -6.278 1.00 86.00 87 ASP A N 1
ATOM 679 C CA . ASP A 1 87 ? -10.582 -3.325 -6.701 1.00 86.00 87 ASP A CA 1
ATOM 680 C C . ASP A 1 87 ? -9.972 -1.963 -6.342 1.00 86.00 87 ASP A C 1
ATOM 682 O O . ASP A 1 87 ? -10.284 -0.949 -6.975 1.00 86.00 87 ASP A O 1
ATOM 686 N N . PHE A 1 88 ? -9.100 -1.929 -5.334 1.00 94.06 88 PHE A N 1
ATOM 687 C CA . PHE A 1 88 ? -8.584 -0.696 -4.766 1.00 94.06 88 PHE A CA 1
ATOM 688 C C . PHE A 1 88 ? -7.185 -0.858 -4.174 1.00 94.06 88 PHE A C 1
ATOM 690 O O . PHE A 1 88 ? -6.868 -1.839 -3.509 1.00 94.06 88 PHE A O 1
ATOM 697 N N . VAL A 1 89 ? -6.365 0.176 -4.362 1.00 95.06 89 VAL A N 1
ATOM 698 C CA . VAL A 1 89 ? -5.082 0.345 -3.680 1.00 95.06 89 VAL A CA 1
ATOM 699 C C . VAL A 1 89 ? -4.907 1.799 -3.285 1.00 95.06 89 VAL A C 1
ATOM 701 O O . VAL A 1 89 ? -5.051 2.706 -4.113 1.00 95.06 89 VAL A O 1
ATOM 704 N N . TRP A 1 90 ? -4.561 2.042 -2.022 1.00 93.44 90 TRP A N 1
ATOM 705 C CA . TRP A 1 90 ? -4.091 3.362 -1.634 1.00 93.44 90 TRP A CA 1
ATOM 706 C C . TRP A 1 90 ? -2.636 3.531 -2.072 1.00 93.44 90 TRP A C 1
ATOM 708 O O . TRP A 1 90 ? -1.747 2.764 -1.708 1.00 93.44 90 TRP A O 1
ATOM 718 N N . LEU A 1 91 ? -2.385 4.564 -2.871 1.00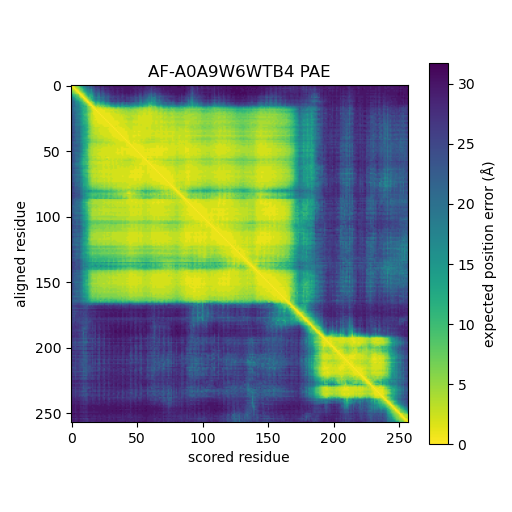 85.62 91 LEU A N 1
ATOM 719 C CA . LEU A 1 91 ? -1.057 4.869 -3.389 1.00 85.62 91 LEU A CA 1
ATOM 720 C C . LEU A 1 91 ? -0.456 6.027 -2.598 1.00 85.62 91 LEU A C 1
ATOM 722 O O . LEU A 1 91 ? -1.080 7.079 -2.449 1.00 85.62 91 LEU A O 1
ATOM 726 N N . SER A 1 92 ? 0.780 5.862 -2.135 1.00 86.56 92 SER A N 1
ATOM 727 C CA . SER A 1 92 ? 1.528 6.945 -1.500 1.00 86.56 92 SER A CA 1
ATOM 728 C C . SER A 1 92 ? 1.887 8.041 -2.513 1.00 86.56 92 SER A C 1
ATOM 730 O O . SER A 1 92 ? 1.733 7.879 -3.728 1.00 86.56 92 SER A O 1
ATOM 732 N N . LEU A 1 93 ? 2.370 9.193 -2.032 1.00 79.94 93 LEU A N 1
ATOM 733 C CA . LEU A 1 93 ? 2.806 10.278 -2.920 1.00 79.94 93 LEU A CA 1
ATOM 734 C C . LEU A 1 93 ? 3.873 9.803 -3.915 1.00 79.94 93 LEU A C 1
ATOM 736 O O . LEU A 1 93 ? 3.815 10.143 -5.094 1.00 79.94 93 LEU A O 1
ATOM 740 N N . ASP A 1 94 ? 4.812 8.991 -3.450 1.00 82.75 94 ASP A N 1
ATOM 741 C CA . ASP A 1 94 ? 5.898 8.487 -4.279 1.00 82.75 94 ASP A CA 1
ATOM 742 C C . ASP A 1 94 ? 5.427 7.409 -5.256 1.00 82.75 94 ASP A C 1
ATOM 744 O O . ASP A 1 94 ? 5.821 7.443 -6.417 1.00 82.75 94 ASP A O 1
ATOM 748 N N . ALA A 1 95 ? 4.488 6.543 -4.859 1.00 86.00 95 ALA A N 1
ATOM 749 C CA . ALA A 1 95 ? 3.870 5.603 -5.793 1.00 86.00 95 ALA A CA 1
ATOM 750 C C . ALA A 1 95 ? 3.115 6.332 -6.925 1.00 86.00 95 ALA A C 1
ATOM 752 O O . ALA A 1 95 ? 3.204 5.953 -8.093 1.00 86.00 95 ALA A O 1
ATOM 753 N N . ARG A 1 96 ? 2.428 7.441 -6.611 1.00 84.50 96 ARG A N 1
ATOM 754 C CA . ARG A 1 96 ? 1.798 8.306 -7.625 1.00 84.50 96 ARG A CA 1
ATOM 755 C C . ARG A 1 96 ? 2.825 8.953 -8.558 1.00 84.50 96 ARG A C 1
ATOM 757 O O . ARG A 1 96 ? 2.611 8.969 -9.769 1.00 84.50 96 ARG A O 1
ATOM 764 N N . LYS A 1 97 ? 3.948 9.451 -8.026 1.00 81.06 97 LYS A N 1
ATOM 765 C CA . LYS A 1 97 ? 5.052 9.981 -8.850 1.00 81.06 97 LYS A CA 1
ATOM 766 C C . LYS A 1 97 ? 5.595 8.909 -9.792 1.00 81.06 97 LYS A C 1
ATOM 768 O O . LYS A 1 97 ? 5.760 9.196 -10.974 1.00 81.06 97 LYS A O 1
ATOM 773 N N . SER A 1 98 ? 5.772 7.677 -9.320 1.00 87.25 98 SER A N 1
ATOM 774 C CA . SER A 1 98 ? 6.182 6.549 -10.160 1.00 87.25 98 SER A CA 1
ATOM 775 C C . SER A 1 98 ? 5.239 6.316 -11.333 1.00 87.25 98 SER A C 1
ATOM 777 O O . SER A 1 98 ? 5.698 6.189 -12.465 1.00 87.25 98 SER A O 1
ATOM 779 N N . LEU A 1 99 ? 3.921 6.342 -11.111 1.00 85.19 99 LEU A N 1
ATOM 780 C CA . LEU A 1 99 ? 2.952 6.217 -12.204 1.00 85.19 99 LEU A CA 1
ATOM 781 C C . LEU A 1 99 ? 3.083 7.352 -13.227 1.00 85.19 99 LEU A C 1
ATOM 783 O O . LEU A 1 99 ? 3.012 7.103 -14.429 1.00 85.19 99 LEU A O 1
ATOM 787 N N . VAL A 1 100 ? 3.327 8.583 -12.772 1.00 81.38 100 VAL A N 1
ATOM 788 C CA . VAL A 1 100 ? 3.595 9.724 -13.660 1.00 81.38 100 VAL A CA 1
ATOM 789 C C . VAL A 1 100 ? 4.880 9.525 -14.464 1.00 81.38 100 VAL A C 1
ATOM 791 O O . VAL A 1 100 ? 4.901 9.871 -15.644 1.00 81.38 100 VAL A O 1
ATOM 794 N N . GLN A 1 101 ? 5.923 8.943 -13.870 1.00 82.19 101 GLN A N 1
ATOM 795 C CA . GLN A 1 101 ? 7.174 8.629 -14.569 1.00 82.19 101 GLN A CA 1
ATOM 796 C C . GLN A 1 101 ? 6.996 7.527 -15.618 1.00 82.19 101 GLN A C 1
ATOM 798 O O . GLN A 1 101 ? 7.548 7.627 -16.709 1.00 82.19 101 GLN A O 1
ATOM 803 N N . ILE A 1 102 ? 6.218 6.489 -15.304 1.00 86.19 102 ILE A N 1
ATOM 804 C CA . ILE A 1 102 ? 6.018 5.330 -16.183 1.00 86.19 102 ILE A CA 1
ATOM 805 C C . ILE A 1 102 ? 5.075 5.669 -17.345 1.00 86.19 102 ILE A C 1
ATOM 807 O O . ILE A 1 102 ? 5.356 5.337 -18.494 1.00 86.19 102 ILE A O 1
ATOM 811 N N . PHE A 1 103 ? 3.946 6.322 -17.060 1.00 80.94 103 PHE A N 1
ATOM 812 C CA . PHE A 1 103 ? 2.864 6.524 -18.032 1.00 80.94 103 PHE A CA 1
ATOM 813 C C . PHE A 1 103 ? 2.781 7.947 -18.594 1.00 80.94 103 PHE A C 1
ATOM 815 O O . PHE A 1 103 ? 2.012 8.197 -19.526 1.00 80.94 103 PHE A O 1
ATOM 822 N N . GLY A 1 104 ? 3.549 8.884 -18.038 1.00 75.25 104 GLY A N 1
ATOM 823 C CA .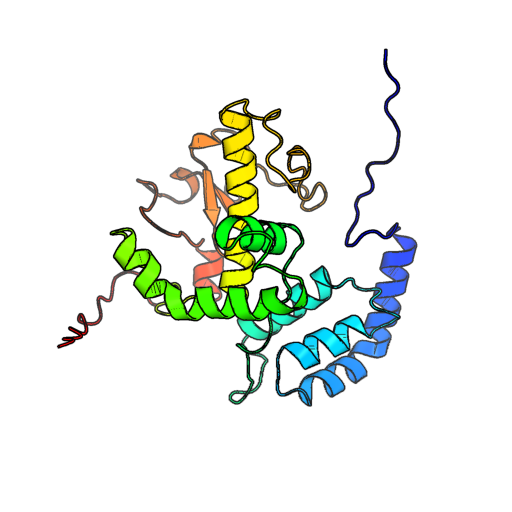 GLY A 1 104 ? 3.492 10.300 -18.376 1.00 75.25 104 GLY A CA 1
ATOM 824 C C . GLY A 1 104 ? 2.314 11.029 -17.719 1.00 75.25 104 GLY A C 1
ATOM 825 O O . GLY A 1 104 ? 1.237 10.479 -17.484 1.00 75.25 104 GLY A O 1
ATOM 826 N N . LYS A 1 105 ? 2.495 12.330 -17.472 1.00 74.62 105 LYS A N 1
ATOM 827 C CA . LYS A 1 105 ? 1.526 13.199 -16.769 1.00 74.62 105 LYS A CA 1
ATOM 828 C C . LYS A 1 105 ? 0.133 13.257 -17.387 1.00 74.62 105 LYS A C 1
ATOM 830 O O . LYS A 1 105 ? -0.848 13.444 -16.677 1.00 74.62 105 LYS A O 1
ATOM 835 N N . ASN A 1 106 ? 0.044 13.143 -18.711 1.00 69.06 106 ASN A N 1
ATOM 836 C CA . ASN A 1 106 ? -1.231 13.265 -19.416 1.00 69.06 106 ASN A CA 1
ATOM 837 C C . ASN A 1 106 ? -2.149 12.070 -19.136 1.00 69.06 106 ASN A C 1
ATOM 839 O O . ASN A 1 106 ? -3.371 12.240 -19.114 1.00 69.06 106 ASN A O 1
ATOM 843 N N . ARG A 1 107 ? -1.550 10.890 -18.924 1.00 72.00 107 ARG A N 1
ATOM 844 C CA . ARG A 1 107 ? -2.237 9.622 -18.672 1.00 72.00 107 ARG A CA 1
ATOM 845 C C . ARG A 1 107 ? -2.370 9.335 -17.177 1.00 72.00 107 ARG A C 1
ATOM 847 O O . ARG A 1 107 ? -3.426 8.902 -16.738 1.00 72.00 107 ARG A O 1
ATOM 854 N N . ALA A 1 108 ? -1.334 9.618 -16.393 1.00 78.69 108 ALA A N 1
ATOM 855 C CA . ALA A 1 108 ? -1.316 9.413 -14.949 1.00 78.69 108 ALA A CA 1
ATOM 856 C C . ALA A 1 108 ? -1.988 10.572 -14.195 1.00 78.69 108 ALA A C 1
ATOM 858 O O . ALA A 1 108 ? -1.326 11.378 -13.543 1.00 78.69 108 ALA A O 1
ATOM 859 N N . ARG A 1 109 ? -3.317 10.666 -14.313 1.00 78.56 109 ARG A N 1
ATOM 860 C CA . ARG A 1 109 ? -4.145 11.629 -13.567 1.00 78.56 109 ARG A CA 1
ATOM 861 C C . ARG A 1 109 ? -4.641 11.009 -12.255 1.00 78.56 109 ARG A C 1
ATOM 863 O O . ARG A 1 109 ? -4.747 9.788 -12.183 1.00 78.56 109 ARG A O 1
ATOM 870 N N . PRO A 1 110 ? -5.029 11.818 -11.249 1.00 77.31 110 PRO A N 1
ATOM 871 C CA . PRO A 1 110 ? -5.558 11.313 -9.981 1.00 77.31 110 PRO A CA 1
ATOM 872 C C . PRO A 1 110 ? -6.687 10.286 -10.093 1.00 77.31 110 PRO A C 1
ATOM 874 O O . PRO A 1 110 ? -6.672 9.306 -9.355 1.00 77.31 110 PRO A O 1
ATOM 877 N N . SER A 1 111 ? -7.616 10.473 -11.036 1.00 83.62 111 SER A N 1
ATOM 878 C CA . SER A 1 111 ? -8.708 9.525 -11.299 1.00 83.62 111 SER A CA 1
ATOM 879 C C . SER A 1 111 ? -8.234 8.181 -11.858 1.00 83.62 111 SER A C 1
ATOM 881 O O . SER A 1 111 ? -8.904 7.175 -11.671 1.00 83.62 111 SER A O 1
ATOM 883 N N . GLU A 1 112 ? -7.072 8.154 -12.513 1.00 86.38 112 GLU A N 1
ATOM 884 C CA . GLU A 1 112 ? -6.578 7.001 -13.271 1.00 86.38 112 GLU A CA 1
ATOM 885 C C . GLU A 1 112 ? -5.566 6.158 -12.492 1.00 86.38 112 GLU A C 1
ATOM 887 O O . GLU A 1 112 ? -5.191 5.079 -12.943 1.00 86.38 112 GLU A O 1
ATOM 892 N N . TYR A 1 113 ? -5.073 6.625 -11.340 1.00 88.19 113 TYR A N 1
ATOM 893 C CA . TYR A 1 113 ? -3.941 5.975 -10.675 1.00 88.19 113 TYR A CA 1
ATOM 894 C C . TYR A 1 113 ? -4.202 4.512 -10.302 1.00 88.19 113 TYR A C 1
ATOM 896 O O . TYR A 1 113 ? -3.331 3.672 -10.519 1.00 88.19 113 TYR A O 1
ATOM 904 N N . VAL A 1 114 ? -5.394 4.198 -9.787 1.00 92.88 114 VAL A N 1
ATOM 905 C CA . VAL A 1 114 ? -5.760 2.815 -9.439 1.00 92.88 114 VAL A CA 1
ATOM 906 C C . VAL A 1 114 ? -5.832 1.949 -10.698 1.00 92.88 114 VAL A C 1
ATOM 908 O O . VAL A 1 114 ? -5.225 0.883 -10.733 1.00 92.88 114 VAL A O 1
ATOM 911 N N . ALA A 1 115 ? -6.464 2.441 -11.767 1.00 92.94 115 ALA A N 1
ATOM 912 C CA . ALA A 1 115 ? -6.550 1.726 -13.041 1.00 92.94 115 ALA A CA 1
ATOM 913 C C . ALA A 1 115 ? -5.167 1.479 -13.671 1.00 92.94 115 ALA A C 1
ATOM 915 O O . ALA A 1 115 ? -4.916 0.426 -14.255 1.00 92.94 115 ALA A O 1
ATOM 916 N N . LEU A 1 116 ? -4.233 2.424 -13.531 1.00 93.12 116 LEU A N 1
ATOM 917 C CA . LEU A 1 116 ? -2.854 2.254 -13.994 1.00 93.12 116 LEU A CA 1
ATOM 918 C C . LEU A 1 116 ? -2.070 1.247 -13.145 1.00 93.12 116 LEU A C 1
ATOM 920 O O . LEU A 1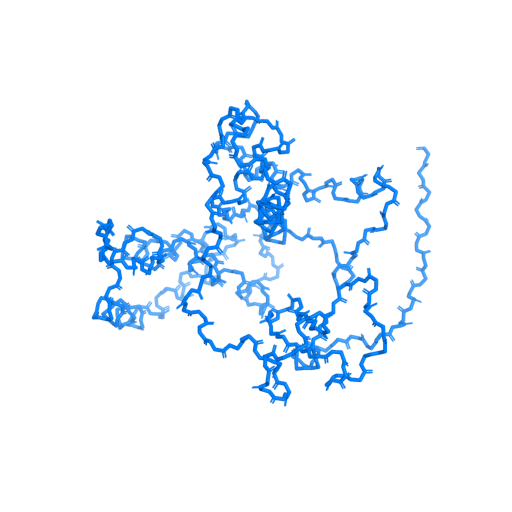 116 ? -1.289 0.477 -13.701 1.00 93.12 116 LEU A O 1
ATOM 924 N N . ALA A 1 117 ? -2.285 1.212 -11.828 1.00 95.81 117 ALA A N 1
ATOM 925 C CA . ALA A 1 117 ? -1.714 0.176 -10.970 1.00 95.81 117 ALA A CA 1
ATOM 926 C C . ALA A 1 117 ? -2.266 -1.216 -11.333 1.00 95.81 117 ALA A C 1
ATOM 928 O O . ALA A 1 117 ? -1.492 -2.154 -11.506 1.00 95.81 117 ALA A O 1
ATOM 929 N N . GLN A 1 118 ? -3.576 -1.334 -11.569 1.00 95.69 118 GLN A N 1
ATOM 930 C CA . GLN A 1 118 ? -4.205 -2.568 -12.057 1.00 95.69 118 GLN A CA 1
ATOM 931 C C . GLN A 1 118 ? -3.658 -2.984 -13.427 1.00 95.69 118 GLN A C 1
ATOM 933 O O . GLN A 1 118 ? -3.409 -4.162 -13.668 1.00 95.69 118 GLN A O 1
ATOM 938 N N . LEU A 1 119 ? -3.393 -2.032 -14.327 1.00 93.94 119 LEU A N 1
ATOM 939 C CA . LEU A 1 119 ? -2.763 -2.329 -15.613 1.00 93.94 119 LEU A CA 1
ATOM 940 C C . LEU A 1 119 ? -1.361 -2.934 -15.432 1.00 93.94 119 LEU A C 1
ATOM 942 O O . LEU A 1 119 ? -1.020 -3.891 -16.128 1.00 93.94 119 LEU A O 1
ATOM 946 N N . LEU A 1 120 ? -0.556 -2.404 -14.503 1.00 93.94 120 LEU A N 1
ATOM 947 C CA . LEU A 1 120 ? 0.753 -2.976 -14.169 1.00 93.94 120 LEU A CA 1
ATOM 948 C C . LEU A 1 120 ? 0.614 -4.385 -13.579 1.00 93.94 120 LEU A C 1
ATOM 950 O O . LEU A 1 120 ? 1.326 -5.288 -14.014 1.00 93.94 120 LEU A O 1
ATOM 954 N N . GLN A 1 121 ? -0.346 -4.593 -12.672 1.00 93.62 121 GLN A N 1
ATOM 955 C CA . GLN A 1 121 ? -0.681 -5.910 -12.123 1.00 93.62 121 GLN A CA 1
ATOM 956 C C . GLN A 1 121 ? -1.032 -6.904 -13.244 1.00 93.62 121 GLN A C 1
ATOM 958 O O . GLN A 1 121 ? -0.475 -7.995 -13.321 1.00 93.62 121 GLN A O 1
ATOM 963 N N . GLN A 1 122 ? -1.902 -6.530 -14.180 1.00 92.69 122 GLN A N 1
ATOM 964 C CA . GLN A 1 122 ? -2.335 -7.408 -15.273 1.00 92.69 122 GLN A CA 1
ATOM 965 C C . GLN A 1 122 ? -1.206 -7.735 -16.260 1.00 92.69 122 GLN A C 1
ATOM 967 O O . GLN A 1 122 ? -1.169 -8.824 -16.836 1.00 92.69 122 GLN A O 1
ATOM 972 N N . ARG A 1 123 ? -0.282 -6.794 -16.479 1.00 91.25 123 ARG A N 1
ATOM 973 C CA . ARG A 1 123 ? 0.780 -6.900 -17.492 1.00 91.25 123 ARG A CA 1
ATOM 974 C C . ARG A 1 123 ? 2.127 -7.358 -16.929 1.00 91.25 123 ARG A C 1
ATOM 976 O O . ARG A 1 123 ? 3.068 -7.488 -17.708 1.00 91.25 123 ARG A O 1
ATOM 983 N N . GLN A 1 124 ? 2.227 -7.655 -15.632 1.00 90.25 124 GLN A N 1
ATOM 984 C CA . GLN A 1 124 ? 3.494 -7.956 -14.955 1.00 90.25 124 GLN A CA 1
ATOM 985 C C . GLN A 1 124 ? 4.325 -9.047 -15.656 1.00 90.25 124 GLN A C 1
ATOM 987 O O . GLN A 1 124 ? 5.472 -8.802 -16.013 1.00 90.25 124 GLN A O 1
ATOM 992 N N . LEU A 1 125 ? 3.736 -10.200 -15.996 1.00 88.19 125 LEU A N 1
ATOM 993 C CA . LEU A 1 125 ? 4.465 -11.277 -16.685 1.00 88.19 125 LEU A CA 1
ATOM 994 C C . LEU A 1 125 ? 4.985 -10.855 -18.065 1.00 88.19 125 LEU A C 1
ATOM 996 O O . LEU A 1 125 ? 6.103 -11.187 -18.453 1.00 88.19 125 LEU A O 1
ATOM 1000 N N . GLN A 1 126 ? 4.168 -10.117 -18.817 1.00 90.25 126 GLN A N 1
ATOM 1001 C CA . GLN A 1 126 ? 4.527 -9.653 -20.156 1.00 90.25 126 GLN A CA 1
ATOM 1002 C C . GLN A 1 126 ? 5.647 -8.612 -20.090 1.00 90.25 126 GLN A C 1
ATOM 1004 O O . GLN A 1 126 ? 6.539 -8.630 -20.934 1.00 90.25 126 GLN A O 1
ATOM 1009 N N . GLY A 1 127 ? 5.625 -7.747 -19.072 1.00 86.25 127 GLY A N 1
ATOM 1010 C CA . GLY A 1 127 ? 6.683 -6.775 -18.813 1.00 86.25 127 GLY A CA 1
ATOM 1011 C C . GLY A 1 127 ? 8.028 -7.447 -18.541 1.00 86.25 127 GLY A C 1
ATOM 1012 O O . GLY A 1 127 ? 9.009 -7.129 -19.206 1.00 86.25 127 GLY A O 1
ATOM 1013 N N . PHE A 1 128 ? 8.064 -8.427 -17.636 1.00 87.19 128 PHE A N 1
ATOM 1014 C CA . PHE A 1 128 ? 9.291 -9.170 -17.321 1.00 87.19 128 PHE A CA 1
ATOM 1015 C C . PHE A 1 128 ? 9.812 -9.964 -18.525 1.00 87.19 128 PHE A C 1
ATOM 1017 O O . PHE A 1 128 ? 10.990 -9.865 -18.871 1.00 87.19 128 PHE A O 1
ATOM 1024 N N . LYS A 1 129 ? 8.912 -10.626 -19.267 1.00 86.00 129 LYS A N 1
ATOM 1025 C CA . LYS A 1 129 ? 9.259 -11.297 -20.527 1.00 86.00 129 LYS A CA 1
ATOM 1026 C C . LYS A 1 129 ? 9.891 -10.337 -21.542 1.00 86.00 129 LYS A C 1
ATOM 1028 O O . LYS A 1 129 ? 10.874 -10.695 -22.183 1.00 86.00 129 LYS A O 1
ATOM 1033 N N . ALA A 1 130 ? 9.351 -9.126 -21.691 1.00 87.44 130 ALA A N 1
ATOM 1034 C CA . ALA A 1 130 ? 9.895 -8.121 -22.607 1.00 87.44 130 ALA A CA 1
ATOM 1035 C C . ALA A 1 130 ? 11.282 -7.610 -22.179 1.00 87.44 130 ALA A C 1
ATOM 1037 O O . ALA A 1 130 ? 12.099 -7.280 -23.035 1.00 87.44 130 ALA A O 1
ATOM 1038 N N . LEU A 1 131 ? 11.555 -7.578 -20.872 1.00 85.19 131 LEU A N 1
ATOM 1039 C CA . LEU A 1 131 ? 12.860 -7.217 -20.312 1.00 85.19 131 LEU A CA 1
ATOM 1040 C C . LEU A 1 131 ? 13.885 -8.358 -20.367 1.00 85.19 131 LEU A C 1
ATOM 1042 O O . LEU A 1 131 ? 15.038 -8.130 -20.020 1.00 85.19 131 LEU A O 1
ATOM 1046 N N . GLN A 1 132 ? 13.488 -9.556 -20.814 1.00 89.81 132 GLN A N 1
ATOM 1047 C CA . GLN A 1 132 ? 14.318 -10.767 -20.787 1.00 89.81 132 GLN A CA 1
ATOM 1048 C C . GLN A 1 132 ? 14.804 -11.112 -19.371 1.00 89.81 132 GLN A C 1
ATOM 1050 O O . GLN A 1 132 ? 15.922 -11.585 -19.182 1.00 89.81 132 GLN A O 1
ATOM 1055 N N . VAL A 1 133 ? 13.947 -10.867 -18.375 1.00 85.94 133 VAL A N 1
ATOM 1056 C CA . VAL A 1 133 ? 14.189 -11.220 -16.974 1.00 85.94 133 VAL A CA 1
ATOM 1057 C C . VAL A 1 133 ? 13.073 -12.146 -16.515 1.00 85.94 133 VAL A C 1
ATOM 1059 O O . VAL A 1 133 ? 11.903 -11.922 -16.833 1.00 85.94 133 VAL A O 1
ATOM 1062 N N . ASP A 1 134 ? 13.428 -13.181 -15.760 1.00 80.94 134 ASP A N 1
ATOM 1063 C CA . ASP A 1 134 ? 12.443 -14.081 -15.173 1.00 80.94 134 ASP A CA 1
ATOM 1064 C C . ASP A 1 134 ? 11.587 -13.334 -14.150 1.00 80.94 134 ASP A C 1
ATOM 1066 O O . ASP A 1 134 ? 12.083 -12.544 -13.344 1.00 80.94 134 ASP A O 1
ATOM 1070 N N . PHE A 1 135 ? 10.277 -13.567 -14.194 1.00 80.62 135 PHE A N 1
ATOM 1071 C CA . PHE A 1 135 ? 9.372 -12.967 -13.227 1.00 80.62 135 PHE A CA 1
ATOM 1072 C C . PHE A 1 135 ? 9.594 -13.613 -11.848 1.00 80.62 135 PHE A C 1
ATOM 1074 O O . PHE A 1 135 ? 9.408 -14.828 -11.723 1.00 80.62 135 PHE A O 1
ATOM 1081 N N . PRO A 1 136 ? 9.961 -12.836 -10.812 1.00 77.81 136 PRO A N 1
ATOM 1082 C CA . PRO A 1 136 ? 10.141 -13.366 -9.473 1.00 77.81 136 PRO A CA 1
ATOM 1083 C C . PRO A 1 136 ? 8.761 -13.587 -8.854 1.00 77.81 136 PRO A C 1
ATOM 1085 O O . PRO A 1 136 ? 8.166 -12.674 -8.281 1.00 77.81 136 PRO A O 1
ATOM 1088 N N . PHE A 1 137 ? 8.223 -14.797 -9.005 1.00 75.25 137 PHE A N 1
ATOM 1089 C CA . PHE A 1 137 ? 7.011 -15.185 -8.293 1.00 75.25 137 PHE A CA 1
ATOM 1090 C C . PHE A 1 137 ? 7.257 -15.084 -6.791 1.00 75.25 137 PHE A C 1
ATOM 1092 O O . PHE A 1 137 ? 8.207 -15.664 -6.266 1.00 75.25 137 PHE A O 1
ATOM 1099 N N . PHE A 1 138 ? 6.382 -14.364 -6.099 1.00 62.28 138 PHE A N 1
ATOM 1100 C CA . PHE A 1 138 ? 6.449 -14.228 -4.655 1.00 62.28 138 PHE A CA 1
ATOM 1101 C C . PHE A 1 138 ? 5.511 -15.263 -4.041 1.00 62.28 138 PHE A C 1
ATOM 1103 O O . PHE A 1 138 ? 4.315 -15.237 -4.313 1.00 62.28 138 PHE A O 1
ATOM 1110 N N . MET A 1 139 ? 6.051 -16.229 -3.292 1.00 67.12 139 MET A N 1
ATOM 1111 C CA . MET A 1 139 ? 5.283 -17.363 -2.745 1.00 67.12 139 MET A CA 1
ATOM 1112 C C . MET A 1 139 ? 4.478 -18.134 -3.814 1.00 67.12 139 MET A C 1
ATOM 1114 O O . MET A 1 139 ? 3.341 -18.536 -3.582 1.00 67.12 139 MET A O 1
ATOM 1118 N N . ASN A 1 140 ? 5.054 -18.322 -5.008 1.00 73.88 140 ASN A N 1
ATOM 1119 C CA . ASN A 1 140 ? 4.383 -18.903 -6.185 1.00 73.88 140 ASN A CA 1
ATOM 1120 C C . ASN A 1 140 ? 3.139 -18.133 -6.662 1.00 73.88 140 ASN A C 1
ATOM 1122 O O . ASN A 1 140 ? 2.347 -18.647 -7.450 1.00 73.88 140 ASN A O 1
ATOM 1126 N N . GLN A 1 141 ? 2.975 -16.887 -6.226 1.00 79.19 141 GLN A N 1
ATOM 1127 C CA . GLN A 1 141 ? 1.896 -16.009 -6.643 1.00 79.19 141 GLN A CA 1
ATOM 1128 C C . GLN A 1 141 ? 2.436 -14.845 -7.476 1.00 79.19 141 GLN A C 1
ATOM 1130 O O . GLN A 1 141 ? 3.612 -14.469 -7.429 1.00 79.19 141 GLN A O 1
ATOM 1135 N N . LYS A 1 142 ? 1.549 -14.294 -8.304 1.00 87.19 142 LYS A N 1
ATOM 1136 C CA . LYS A 1 142 ? 1.781 -13.014 -8.974 1.00 87.19 142 LYS A CA 1
ATOM 1137 C C . LYS A 1 142 ? 1.682 -11.892 -7.944 1.00 87.19 142 LYS A C 1
ATOM 1139 O O . LYS A 1 142 ? 1.026 -12.053 -6.920 1.00 87.19 142 LYS A O 1
ATOM 1144 N N . LEU A 1 143 ? 2.267 -10.738 -8.246 1.00 88.88 143 LEU A N 1
ATOM 1145 C CA . LEU A 1 143 ? 2.077 -9.552 -7.420 1.00 88.88 143 LEU A CA 1
ATOM 1146 C C . LEU A 1 143 ? 0.603 -9.143 -7.469 1.00 88.88 143 LEU A C 1
ATOM 1148 O O . LEU A 1 143 ? 0.054 -8.905 -8.552 1.00 88.88 143 LEU A O 1
ATOM 1152 N N . ASP A 1 144 ? -0.017 -9.069 -6.298 1.00 89.38 144 ASP A N 1
ATOM 1153 C CA . ASP A 1 144 ? -1.334 -8.467 -6.113 1.00 89.38 144 ASP A CA 1
ATOM 1154 C C . ASP A 1 144 ? -1.270 -6.927 -6.218 1.00 89.38 144 ASP A C 1
ATOM 1156 O O . ASP A 1 144 ? -0.204 -6.320 -6.385 1.00 89.38 144 ASP A O 1
ATOM 1160 N N . LEU A 1 145 ? -2.423 -6.264 -6.133 1.00 92.25 145 LEU A N 1
ATOM 1161 C CA . LEU A 1 145 ? -2.492 -4.817 -6.309 1.00 92.25 145 LEU A CA 1
ATOM 1162 C C . LEU A 1 145 ? -1.795 -4.041 -5.170 1.00 92.25 145 LEU A C 1
ATOM 1164 O O . LEU A 1 145 ? -1.168 -3.007 -5.426 1.00 92.25 145 LEU A O 1
ATOM 1168 N N . LYS A 1 146 ? -1.835 -4.565 -3.935 1.00 92.00 146 LYS A N 1
ATOM 1169 C CA . LYS A 1 146 ? -1.072 -4.063 -2.773 1.00 92.00 146 LYS A CA 1
ATOM 1170 C C . LYS A 1 146 ? 0.427 -4.059 -3.083 1.00 92.00 146 LYS A C 1
ATOM 1172 O O . LYS A 1 146 ? 1.093 -3.033 -2.922 1.00 92.00 146 LYS A O 1
ATOM 1177 N N . ASN A 1 147 ? 0.947 -5.178 -3.577 1.00 91.50 147 ASN A N 1
ATOM 1178 C CA . ASN A 1 147 ? 2.353 -5.368 -3.907 1.00 91.50 147 ASN A CA 1
ATOM 1179 C C . ASN A 1 147 ? 2.797 -4.444 -5.041 1.00 91.50 147 ASN A C 1
ATOM 1181 O O . ASN A 1 147 ? 3.873 -3.854 -4.962 1.00 91.50 147 ASN A O 1
ATOM 1185 N N . ILE A 1 148 ? 1.952 -4.227 -6.056 1.00 93.69 148 ILE A N 1
ATOM 1186 C CA . ILE A 1 148 ? 2.215 -3.218 -7.092 1.00 93.69 148 ILE A CA 1
ATOM 1187 C C . ILE A 1 148 ? 2.322 -1.815 -6.479 1.00 93.69 148 ILE A C 1
ATOM 1189 O O . ILE A 1 148 ? 3.243 -1.067 -6.815 1.00 93.69 148 ILE A O 1
ATOM 1193 N N . GLY A 1 149 ? 1.429 -1.456 -5.553 1.00 92.44 149 GLY A N 1
ATOM 1194 C CA . GLY A 1 149 ? 1.495 -0.184 -4.828 1.00 92.44 149 GLY A CA 1
ATOM 1195 C C . GLY A 1 149 ? 2.813 0.003 -4.066 1.00 92.44 149 GLY A C 1
ATOM 1196 O O . GLY A 1 149 ? 3.441 1.062 -4.163 1.00 92.44 149 GLY A O 1
ATOM 1197 N N . HIS A 1 150 ? 3.271 -1.034 -3.360 1.00 91.06 150 HIS A N 1
ATOM 1198 C CA . HIS A 1 150 ? 4.554 -1.028 -2.650 1.00 91.06 150 HIS A CA 1
ATOM 1199 C C . HIS A 1 150 ? 5.756 -0.960 -3.603 1.00 91.06 150 HIS A C 1
ATOM 1201 O O . HIS A 1 150 ? 6.657 -0.143 -3.396 1.00 91.06 150 HIS A O 1
ATOM 1207 N N . ALA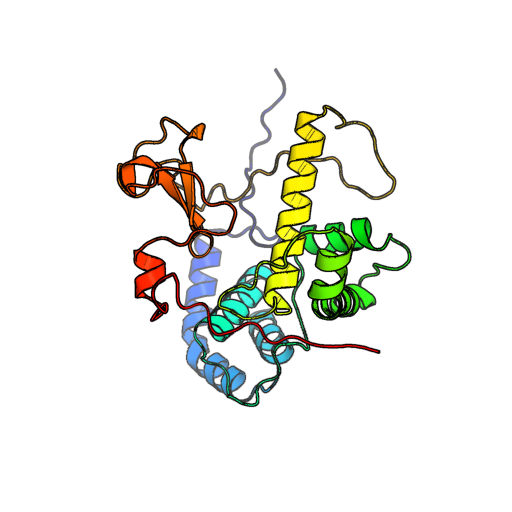 A 1 151 ? 5.746 -1.732 -4.691 1.00 92.00 151 ALA A N 1
ATOM 1208 C CA . ALA A 1 151 ? 6.797 -1.708 -5.705 1.00 92.00 151 ALA A CA 1
ATOM 1209 C C . ALA A 1 151 ? 6.923 -0.324 -6.362 1.00 92.00 151 ALA A C 1
ATOM 1211 O O . ALA A 1 151 ? 8.029 0.177 -6.561 1.00 92.00 151 ALA A O 1
ATOM 1212 N N . LEU A 1 152 ? 5.797 0.344 -6.636 1.00 92.69 152 LEU A N 1
ATOM 1213 C CA . LEU A 1 152 ? 5.788 1.714 -7.151 1.00 92.69 152 LEU A CA 1
ATOM 1214 C C . LEU A 1 152 ? 6.399 2.709 -6.162 1.00 92.69 152 LEU A C 1
ATOM 1216 O O . LEU A 1 152 ? 7.107 3.621 -6.587 1.00 92.69 152 LEU A O 1
ATOM 1220 N N . HIS A 1 153 ? 6.150 2.556 -4.860 1.00 88.31 153 HIS A N 1
ATOM 1221 C CA . HIS A 1 153 ? 6.812 3.374 -3.844 1.00 88.31 153 HIS A CA 1
ATOM 1222 C C . HIS A 1 153 ? 8.331 3.151 -3.877 1.00 88.31 153 HIS A C 1
ATOM 1224 O O . HIS A 1 153 ? 9.077 4.111 -4.068 1.00 88.31 153 HIS A O 1
ATOM 1230 N N . GLY A 1 154 ? 8.777 1.891 -3.799 1.00 86.19 154 GLY A N 1
ATOM 1231 C CA . GLY A 1 154 ? 10.196 1.522 -3.849 1.00 86.19 154 GLY A CA 1
ATOM 1232 C C . GLY A 1 154 ? 10.908 1.995 -5.121 1.00 86.19 154 GLY A C 1
ATOM 1233 O O . GLY A 1 154 ? 12.027 2.499 -5.050 1.00 86.19 154 GLY A O 1
ATOM 1234 N N . PHE A 1 155 ? 10.239 1.943 -6.277 1.00 88.94 155 PHE A N 1
ATOM 1235 C CA . PHE A 1 155 ? 10.779 2.448 -7.542 1.00 88.94 155 PHE A CA 1
ATOM 1236 C C . PHE A 1 155 ? 11.142 3.937 -7.476 1.00 88.94 155 PHE A C 1
ATOM 1238 O O . PHE A 1 155 ? 12.208 4.334 -7.951 1.00 88.94 155 PHE A O 1
ATOM 1245 N N . GLN A 1 156 ? 10.298 4.769 -6.858 1.00 83.88 156 GLN A N 1
ATOM 1246 C CA . GLN A 1 156 ? 10.599 6.193 -6.712 1.00 83.88 156 GLN A CA 1
ATOM 1247 C C . GLN A 1 156 ? 11.801 6.420 -5.792 1.00 83.88 156 GLN A C 1
ATOM 1249 O O . GLN A 1 156 ? 12.621 7.294 -6.075 1.00 83.88 156 GLN A O 1
ATOM 1254 N N . LEU A 1 157 ? 11.920 5.635 -4.717 1.00 81.44 157 LEU A N 1
ATOM 1255 C CA . LEU A 1 157 ? 13.055 5.714 -3.795 1.00 81.44 157 LEU A CA 1
ATOM 1256 C C . LEU A 1 157 ? 14.355 5.356 -4.506 1.00 81.44 157 LEU A C 1
ATOM 1258 O O . LEU A 1 157 ? 15.295 6.150 -4.510 1.00 81.44 157 LEU A O 1
ATOM 1262 N N . TYR A 1 158 ? 14.368 4.211 -5.188 1.00 82.25 158 TYR A N 1
ATOM 1263 C CA . TYR A 1 158 ? 15.502 3.761 -5.985 1.00 82.25 158 TYR A CA 1
ATOM 1264 C C . TYR A 1 158 ? 15.904 4.808 -7.032 1.00 82.25 158 TYR A C 1
ATOM 1266 O O . TYR A 1 158 ? 17.078 5.161 -7.159 1.00 82.25 158 TYR A O 1
ATOM 1274 N N . ARG A 1 159 ? 14.924 5.380 -7.743 1.00 80.06 159 ARG A N 1
ATOM 1275 C CA . ARG A 1 159 ? 15.169 6.452 -8.714 1.00 80.06 159 ARG A CA 1
ATOM 1276 C C . ARG A 1 159 ? 15.815 7.674 -8.060 1.00 80.06 159 ARG A C 1
ATOM 1278 O O . ARG A 1 159 ? 16.761 8.220 -8.624 1.00 80.06 159 ARG A O 1
ATOM 1285 N N . ASN A 1 160 ? 15.326 8.107 -6.898 1.00 75.12 160 ASN A N 1
ATOM 1286 C CA . ASN A 1 160 ? 15.889 9.253 -6.183 1.00 75.12 160 ASN A CA 1
ATOM 1287 C C . ASN A 1 160 ? 17.358 9.007 -5.810 1.00 75.12 160 ASN A C 1
ATOM 1289 O O . ASN A 1 160 ? 18.193 9.876 -6.058 1.00 75.12 160 ASN A O 1
ATOM 1293 N N . VAL A 1 161 ? 17.685 7.815 -5.298 1.00 78.81 161 VAL A N 1
ATOM 1294 C CA . VAL A 1 161 ? 19.069 7.413 -4.984 1.00 78.81 161 VAL A CA 1
ATOM 1295 C C . VAL A 1 161 ? 19.950 7.479 -6.233 1.00 78.81 161 VAL A C 1
ATOM 1297 O O . VAL A 1 161 ? 20.990 8.138 -6.222 1.00 78.81 161 VAL A O 1
ATOM 1300 N N . LYS A 1 162 ? 19.500 6.908 -7.358 1.00 78.88 162 LYS A N 1
ATOM 1301 C CA . LYS A 1 162 ? 20.265 6.923 -8.616 1.00 78.88 162 LYS A CA 1
ATOM 1302 C C . LYS A 1 162 ? 20.465 8.319 -9.208 1.00 78.88 162 LYS A C 1
ATOM 1304 O O . LYS A 1 162 ? 21.489 8.580 -9.839 1.00 78.88 162 LYS A O 1
ATOM 1309 N N . LEU A 1 163 ? 19.528 9.242 -9.003 1.00 71.44 163 LEU A N 1
ATOM 1310 C CA . LEU A 1 163 ? 19.707 10.642 -9.405 1.00 71.44 163 LEU A CA 1
ATOM 1311 C C . LEU A 1 163 ? 20.759 11.361 -8.547 1.00 71.44 163 LEU A C 1
ATOM 1313 O O . LEU A 1 163 ? 21.518 12.177 -9.080 1.00 71.44 163 LEU A O 1
ATOM 1317 N N . MET A 1 164 ? 20.824 11.042 -7.249 1.00 67.12 164 MET A N 1
ATOM 1318 C CA . MET A 1 164 ? 21.833 11.581 -6.334 1.00 67.12 164 MET A CA 1
ATOM 1319 C C . MET A 1 164 ? 23.237 11.060 -6.664 1.00 67.12 164 MET A C 1
ATOM 1321 O O . MET A 1 164 ? 24.150 11.873 -6.810 1.00 67.12 164 MET A O 1
ATOM 1325 N N . GLU A 1 165 ? 23.398 9.748 -6.878 1.00 74.69 165 GLU A N 1
ATOM 1326 C CA . GLU A 1 165 ? 24.673 9.134 -7.297 1.00 74.69 165 GLU A CA 1
ATOM 1327 C C . GLU A 1 165 ? 25.240 9.805 -8.560 1.00 74.69 165 GLU A C 1
ATOM 1329 O O . GLU A 1 165 ? 26.421 10.144 -8.633 1.00 74.69 165 GLU A O 1
ATOM 1334 N N . ASN A 1 166 ? 24.372 10.084 -9.536 1.00 73.81 166 ASN A N 1
ATOM 1335 C CA . ASN A 1 166 ? 24.761 10.685 -10.810 1.00 73.81 166 ASN A CA 1
ATOM 1336 C C . ASN A 1 166 ? 24.975 12.210 -10.753 1.00 73.81 166 ASN A C 1
ATOM 1338 O O . ASN A 1 166 ? 25.246 12.822 -11.789 1.00 73.81 166 ASN A O 1
ATOM 1342 N N . LYS A 1 167 ? 24.838 12.850 -9.581 1.00 65.25 167 LYS A N 1
ATOM 1343 C CA . LYS A 1 167 ? 24.926 14.314 -9.387 1.00 65.25 167 LYS A CA 1
ATOM 1344 C C . LYS A 1 167 ? 23.993 15.118 -10.312 1.00 65.25 167 LYS A C 1
ATOM 1346 O O . LYS A 1 167 ? 24.228 16.298 -10.567 1.00 65.25 167 LYS A O 1
ATOM 1351 N N . GLN A 1 168 ? 22.902 14.517 -10.796 1.00 58.50 168 GLN A N 1
ATOM 1352 C CA . GLN A 1 168 ? 21.939 15.154 -11.711 1.00 58.50 168 GLN A CA 1
ATOM 1353 C C . GLN A 1 168 ? 20.818 15.902 -10.968 1.00 58.50 168 GLN A C 1
ATOM 1355 O O . GLN A 1 168 ? 19.716 16.058 -11.485 1.00 58.50 168 GLN A O 1
ATOM 1360 N N . ILE A 1 169 ? 21.108 16.414 -9.768 1.00 52.09 169 ILE A N 1
ATOM 1361 C CA . ILE A 1 169 ? 20.155 17.081 -8.859 1.00 52.09 169 ILE A CA 1
ATOM 1362 C C . ILE A 1 169 ? 19.450 18.280 -9.529 1.00 52.09 169 ILE A C 1
ATOM 1364 O O . ILE A 1 169 ? 18.304 18.592 -9.211 1.00 52.09 169 ILE A O 1
ATOM 1368 N N . HIS A 1 170 ? 20.119 18.940 -10.481 1.00 48.09 170 HIS A N 1
ATOM 1369 C CA . HIS A 1 170 ? 19.654 20.179 -11.115 1.00 48.09 170 HIS A CA 1
ATOM 1370 C C . HIS A 1 170 ? 18.967 20.015 -12.478 1.00 48.09 170 HIS A C 1
ATOM 1372 O O . HIS A 1 170 ? 18.488 21.012 -13.021 1.00 48.09 170 HIS A O 1
ATOM 1378 N N . LYS A 1 171 ? 18.865 18.804 -13.046 1.00 46.56 171 LYS A N 1
ATOM 1379 C CA . LYS A 1 171 ? 18.011 18.596 -14.226 1.00 46.56 171 LYS A CA 1
ATOM 1380 C C . LYS A 1 171 ? 16.556 18.525 -13.761 1.00 46.56 171 LYS A C 1
ATOM 1382 O O . LYS A 1 171 ? 16.023 17.449 -13.520 1.00 46.56 171 LYS A O 1
ATOM 1387 N N . GLN A 1 172 ? 15.929 19.691 -13.593 1.00 43.94 172 GLN A N 1
ATOM 1388 C CA . GLN A 1 172 ? 14.477 19.792 -13.460 1.00 43.94 172 GLN A CA 1
ATOM 1389 C C . GLN A 1 172 ? 13.841 19.257 -14.742 1.00 43.94 172 GLN A C 1
ATOM 1391 O O . GLN A 1 172 ? 13.757 19.962 -15.747 1.00 43.94 172 GLN A O 1
ATOM 1396 N N . GLU A 1 173 ? 13.390 18.008 -14.713 1.00 45.16 173 GLU A N 1
ATOM 1397 C CA . GLU A 1 173 ? 12.424 17.554 -15.698 1.00 45.16 173 G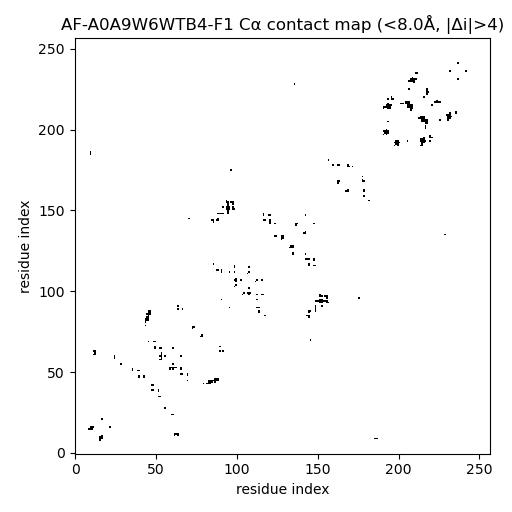LU A CA 1
ATOM 1398 C C . GLU A 1 173 ? 11.040 18.086 -15.313 1.00 45.16 173 GLU A C 1
ATOM 1400 O O . GLU A 1 173 ? 10.728 18.222 -14.121 1.00 45.16 173 GLU A O 1
ATOM 1405 N N . PRO A 1 174 ? 10.189 18.442 -16.291 1.00 36.38 174 PRO A N 1
ATOM 1406 C CA . PRO A 1 174 ? 8.905 19.043 -15.991 1.00 36.38 174 PRO A CA 1
ATOM 1407 C C . PRO A 1 174 ? 8.126 18.161 -15.008 1.00 36.38 174 PRO A C 1
ATOM 1409 O O . PRO A 1 174 ? 7.776 17.031 -15.330 1.00 36.38 174 PRO A O 1
ATOM 1412 N N . GLY A 1 175 ? 7.707 18.721 -13.866 1.00 42.25 175 GLY A N 1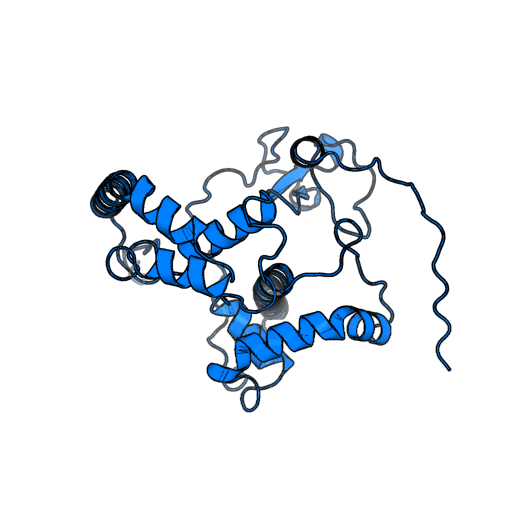
ATOM 1413 C CA . GLY A 1 175 ? 6.774 18.120 -12.891 1.00 42.25 175 GLY A CA 1
ATOM 1414 C C . GLY A 1 175 ? 7.352 17.176 -11.845 1.00 42.25 175 GLY A C 1
ATOM 1415 O O . GLY A 1 175 ? 6.578 16.450 -11.226 1.00 42.25 175 GLY A O 1
ATOM 1416 N N . THR A 1 176 ? 8.660 17.198 -11.619 1.00 40.31 176 THR A N 1
ATOM 1417 C CA . THR A 1 176 ? 9.260 16.589 -10.429 1.00 40.31 176 THR A CA 1
ATOM 1418 C C . THR A 1 176 ? 9.574 17.656 -9.384 1.00 40.31 176 THR A C 1
ATOM 1420 O O . THR A 1 176 ? 10.139 18.699 -9.711 1.00 40.31 176 THR A O 1
ATOM 1423 N N . SER A 1 177 ? 9.234 17.394 -8.119 1.00 43.31 177 SER A N 1
ATOM 1424 C CA . SER A 1 177 ? 9.833 18.093 -6.973 1.00 43.31 177 SER A CA 1
ATOM 1425 C C . SER A 1 177 ? 11.358 17.925 -7.022 1.00 43.31 177 SER A C 1
ATOM 1427 O O . SER A 1 177 ? 11.829 16.913 -7.547 1.00 43.31 177 SER A O 1
ATOM 1429 N N . GLN A 1 178 ? 12.131 18.866 -6.463 1.00 42.34 178 GLN A N 1
ATOM 1430 C CA . GLN A 1 178 ? 13.568 18.638 -6.257 1.00 42.34 178 GLN A CA 1
ATOM 1431 C C . GLN A 1 178 ? 13.774 17.308 -5.509 1.00 42.34 178 GLN A C 1
ATOM 1433 O O . GLN A 1 178 ? 13.002 17.022 -4.589 1.00 42.34 178 GLN A O 1
ATOM 1438 N N . PRO A 1 179 ? 14.770 16.487 -5.888 1.00 41.78 179 PRO A N 1
ATOM 1439 C CA . PRO A 1 179 ? 15.127 15.317 -5.102 1.00 41.78 179 PRO A CA 1
ATOM 1440 C C . PRO A 1 179 ? 15.590 15.803 -3.725 1.00 41.78 179 PRO A C 1
ATOM 1442 O O . PRO A 1 179 ? 16.627 16.448 -3.594 1.00 41.78 179 PRO A O 1
ATOM 1445 N N . VAL A 1 180 ? 14.772 15.553 -2.707 1.00 44.91 180 VAL A N 1
ATOM 1446 C CA . VAL A 1 180 ? 15.131 15.765 -1.304 1.00 44.91 180 VAL A CA 1
ATOM 1447 C C . VAL A 1 180 ? 15.821 14.488 -0.830 1.00 44.91 180 VAL A C 1
ATOM 1449 O O . VAL A 1 180 ? 15.413 13.397 -1.235 1.00 44.91 180 VAL A O 1
ATOM 1452 N N . MET A 1 181 ? 16.853 14.612 0.011 1.00 40.09 181 MET A N 1
ATOM 1453 C CA . MET A 1 181 ? 17.373 13.480 0.787 1.00 40.09 181 MET A CA 1
ATOM 1454 C C . MET A 1 181 ? 16.180 12.745 1.409 1.00 40.09 181 MET A C 1
ATOM 1456 O O . MET A 1 181 ? 15.394 13.351 2.138 1.00 40.09 181 MET A O 1
ATOM 1460 N N . TYR A 1 182 ? 16.006 11.470 1.069 1.00 38.66 182 TYR A N 1
ATOM 1461 C CA . TYR A 1 182 ? 14.984 10.623 1.671 1.00 38.66 182 TYR A CA 1
ATOM 1462 C C . TYR A 1 182 ? 15.372 10.427 3.139 1.00 38.66 182 TYR A C 1
ATOM 1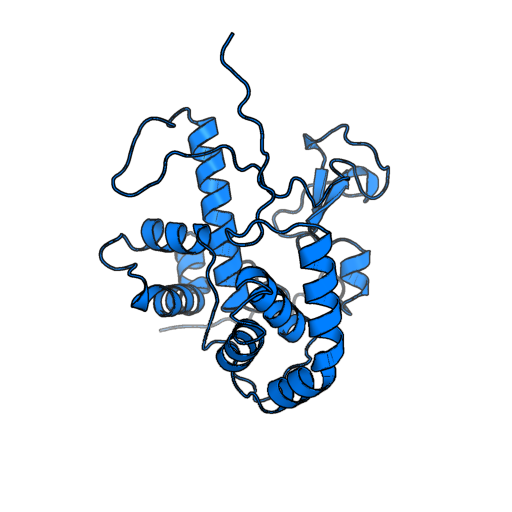464 O O . TYR A 1 182 ? 16.223 9.603 3.449 1.00 38.66 182 TYR A O 1
ATOM 1472 N N . ASN A 1 183 ? 14.812 11.252 4.026 1.00 38.22 183 ASN A N 1
ATOM 1473 C CA . ASN A 1 183 ? 14.937 11.079 5.465 1.00 38.22 183 ASN A CA 1
ATOM 1474 C C . ASN A 1 183 ? 13.706 10.324 5.937 1.00 38.22 183 ASN A C 1
ATOM 1476 O O . ASN A 1 183 ? 12.631 10.898 6.128 1.00 38.22 183 ASN A O 1
ATOM 1480 N N . SER A 1 184 ? 13.849 9.015 6.019 1.00 43.00 184 SER A N 1
ATOM 1481 C CA . SER A 1 184 ? 12.695 8.142 6.098 1.00 43.00 184 SER A CA 1
ATOM 1482 C C . SER A 1 184 ? 12.728 7.392 7.378 1.00 43.00 184 SER A C 1
ATOM 1484 O O . SER A 1 184 ? 13.522 6.479 7.556 1.00 43.00 184 SER A O 1
ATOM 1486 N N . ARG A 1 185 ? 11.800 7.802 8.240 1.00 39.41 185 ARG A N 1
ATOM 1487 C CA . ARG A 1 185 ? 11.541 7.190 9.533 1.00 39.41 185 ARG A CA 1
ATOM 1488 C C . ARG A 1 185 ? 12.692 7.382 10.515 1.00 39.41 185 ARG A C 1
ATOM 1490 O O . ARG A 1 185 ? 13.145 6.425 11.126 1.00 39.41 185 ARG A O 1
ATOM 1497 N N . THR A 1 186 ? 12.981 8.634 10.859 1.00 40.53 186 THR A N 1
ATOM 1498 C CA . THR A 1 186 ? 13.625 9.005 12.138 1.00 40.53 186 THR A CA 1
ATOM 1499 C C . THR A 1 186 ? 12.826 8.536 13.380 1.00 40.53 186 THR A C 1
ATOM 1501 O O . THR A 1 186 ? 13.068 9.018 14.473 1.00 40.53 186 THR A O 1
ATOM 1504 N N . TYR A 1 187 ? 11.861 7.617 13.234 1.00 39.53 187 TYR A N 1
ATOM 1505 C CA . TYR A 1 187 ? 11.126 6.957 14.312 1.00 39.53 187 TYR A CA 1
ATOM 1506 C C . TYR A 1 187 ? 10.741 5.497 14.003 1.00 39.53 187 TYR A C 1
ATOM 1508 O O . TYR A 1 187 ? 9.789 4.966 14.562 1.00 39.53 187 TYR A O 1
ATOM 1516 N N . MET A 1 188 ? 11.505 4.812 13.148 1.00 38.56 188 MET A N 1
ATOM 1517 C CA . MET A 1 188 ? 11.815 3.404 13.432 1.00 38.56 188 MET A CA 1
ATOM 1518 C C . MET A 1 188 ? 13.243 3.377 13.962 1.00 38.56 188 MET A C 1
ATOM 1520 O O . MET A 1 188 ? 14.141 2.842 13.325 1.00 38.56 188 MET A O 1
ATOM 1524 N N . MET A 1 189 ? 13.464 4.122 15.049 1.00 34.78 189 MET A N 1
ATOM 1525 C CA . MET A 1 189 ? 14.782 4.241 15.653 1.00 34.78 189 MET A CA 1
ATOM 1526 C C . MET A 1 189 ? 15.265 2.865 16.113 1.00 34.78 189 MET A C 1
ATOM 1528 O O . MET A 1 189 ? 14.513 2.099 16.715 1.00 34.78 189 MET A O 1
ATOM 1532 N N . ASP A 1 190 ? 16.544 2.649 15.821 1.00 37.34 190 ASP A N 1
ATOM 1533 C CA . ASP A 1 190 ? 17.459 1.685 16.418 1.00 37.34 190 ASP A CA 1
ATOM 1534 C C . ASP A 1 190 ? 17.406 0.260 15.877 1.00 37.34 190 ASP A C 1
ATOM 1536 O O . ASP A 1 190 ? 17.179 -0.688 16.620 1.00 37.34 190 ASP A O 1
ATOM 1540 N N . SER A 1 191 ? 17.741 0.097 14.595 1.00 47.38 191 SER A N 1
ATOM 1541 C CA . SER A 1 191 ? 18.857 -0.802 14.280 1.00 47.38 191 SER A CA 1
ATOM 1542 C C . SER A 1 191 ? 19.367 -0.563 12.853 1.00 47.38 191 SER A C 1
ATOM 1544 O O . SER A 1 191 ? 18.926 -1.216 11.912 1.00 47.38 191 SER A O 1
ATOM 1546 N N . GLU A 1 192 ? 20.367 0.312 12.692 1.00 53.59 192 GLU A N 1
ATOM 1547 C CA . GLU A 1 192 ? 21.358 0.154 11.599 1.00 53.59 192 GLU A CA 1
ATOM 1548 C C . GLU A 1 192 ? 22.234 -1.092 11.836 1.00 53.59 192 GLU A C 1
ATOM 1550 O O . GLU A 1 192 ? 23.152 -1.413 11.087 1.00 53.59 192 GLU A O 1
ATOM 1555 N N . ASN A 1 193 ? 21.959 -1.803 12.924 1.00 70.44 193 ASN A N 1
ATOM 1556 C CA . ASN A 1 193 ? 22.722 -2.908 13.409 1.00 70.44 193 ASN A CA 1
ATOM 1557 C C . ASN A 1 193 ? 22.098 -4.221 12.940 1.00 70.44 193 ASN A C 1
ATOM 1559 O O . ASN A 1 193 ? 20.880 -4.372 12.816 1.00 70.44 193 ASN A O 1
ATOM 1563 N N . CYS A 1 194 ? 22.947 -5.211 12.721 1.00 79.31 194 CYS A N 1
ATOM 1564 C CA . CYS A 1 194 ? 22.491 -6.561 12.442 1.00 79.31 194 CYS A CA 1
ATOM 1565 C C . CYS A 1 194 ? 21.667 -7.106 13.622 1.00 79.31 194 CYS A C 1
ATOM 1567 O O . CYS A 1 194 ? 22.122 -7.073 14.761 1.00 79.31 194 CYS A O 1
ATOM 1569 N N . GLU A 1 195 ? 20.496 -7.680 13.350 1.00 83.19 195 GLU A N 1
ATOM 1570 C CA . GLU A 1 195 ? 19.578 -8.249 14.352 1.00 83.19 195 GLU A CA 1
ATOM 1571 C C . GLU A 1 195 ? 20.228 -9.355 15.210 1.00 83.19 195 GLU A C 1
ATOM 1573 O O . GLU A 1 195 ? 19.793 -9.635 16.322 1.00 83.19 195 GLU A O 1
ATOM 1578 N N . VAL A 1 196 ? 21.279 -10.007 14.699 1.00 84.06 196 VAL A N 1
ATOM 1579 C CA . VAL A 1 196 ? 21.972 -11.103 15.397 1.00 84.06 196 VAL A CA 1
ATOM 1580 C C . VAL A 1 196 ? 23.062 -10.585 16.328 1.00 84.06 196 VAL A C 1
ATOM 1582 O O . VAL A 1 196 ? 23.218 -11.105 17.430 1.00 84.06 196 VAL A O 1
ATOM 1585 N N . CYS A 1 197 ? 23.854 -9.608 15.882 1.00 86.56 197 CYS A N 1
ATOM 1586 C CA . CYS A 1 197 ? 25.040 -9.159 16.617 1.00 86.56 197 CYS A CA 1
ATOM 1587 C C . CYS A 1 197 ? 24.907 -7.755 17.213 1.00 86.56 197 CYS A C 1
ATOM 1589 O O . CYS A 1 197 ? 25.783 -7.342 17.961 1.00 86.56 197 CYS A O 1
ATOM 1591 N N . ALA A 1 198 ? 23.839 -7.027 16.889 1.00 78.75 198 ALA A N 1
ATOM 1592 C CA . ALA A 1 198 ? 23.594 -5.650 17.299 1.00 78.75 198 ALA A CA 1
ATOM 1593 C C . ALA A 1 198 ? 24.766 -4.690 17.005 1.00 78.75 198 ALA A C 1
ATOM 1595 O O . ALA A 1 198 ? 24.878 -3.640 17.637 1.00 78.75 198 ALA A O 1
ATOM 1596 N N . HIS A 1 199 ? 25.593 -4.982 15.992 1.00 71.06 199 HIS A N 1
ATOM 1597 C CA . HIS A 1 199 ? 26.636 -4.080 15.489 1.00 71.06 199 HIS A CA 1
ATOM 1598 C C . HIS A 1 199 ? 26.295 -3.503 14.102 1.00 71.06 199 HIS A C 1
ATOM 1600 O O . HIS A 1 199 ? 25.727 -4.233 13.284 1.00 71.06 199 HIS A O 1
ATOM 1606 N N . PRO A 1 200 ? 26.655 -2.232 13.827 1.00 63.50 200 PRO A N 1
ATOM 1607 C CA . PRO A 1 200 ? 26.371 -1.551 12.558 1.00 63.50 200 PRO A CA 1
ATOM 1608 C C . PRO A 1 200 ? 27.498 -1.685 11.518 1.00 63.50 200 PRO A C 1
ATOM 1610 O O . PRO A 1 200 ? 27.347 -1.289 10.372 1.00 63.50 200 PRO A O 1
ATOM 1613 N N . GLU A 1 201 ? 28.654 -2.220 11.909 1.00 66.38 201 GLU A N 1
ATOM 1614 C CA . GLU A 1 201 ? 29.843 -2.313 11.053 1.00 66.38 201 GLU A CA 1
ATOM 1615 C C . GLU A 1 201 ? 29.621 -3.250 9.852 1.00 66.38 201 GLU A C 1
ATOM 1617 O O . GLU A 1 201 ? 28.756 -4.113 9.908 1.00 66.38 201 GLU A O 1
ATOM 1622 N N . ASN A 1 202 ? 30.433 -3.155 8.793 1.00 68.12 202 ASN A N 1
ATOM 1623 C CA . ASN A 1 202 ? 30.331 -3.996 7.584 1.00 68.12 202 ASN A CA 1
ATOM 1624 C C . ASN A 1 202 ? 28.983 -3.873 6.847 1.00 68.12 202 ASN A C 1
ATOM 1626 O O . ASN A 1 202 ? 28.357 -4.877 6.503 1.00 68.12 202 ASN A O 1
ATOM 1630 N N . GLU A 1 203 ? 28.551 -2.640 6.586 1.00 55.91 203 GLU A N 1
ATOM 1631 C CA . GLU A 1 203 ? 27.298 -2.335 5.879 1.00 55.91 203 GLU A CA 1
ATOM 1632 C C . GLU A 1 203 ? 27.191 -3.019 4.504 1.00 55.91 203 GLU A C 1
ATOM 1634 O O . GLU A 1 203 ? 26.124 -3.510 4.140 1.00 55.91 203 GLU A O 1
ATOM 1639 N N . ASP A 1 204 ? 28.309 -3.155 3.783 1.00 60.41 204 ASP A N 1
ATOM 1640 C CA . ASP A 1 204 ? 28.387 -3.840 2.480 1.00 60.41 204 ASP A CA 1
ATOM 1641 C C . ASP A 1 204 ? 28.076 -5.353 2.562 1.00 60.41 204 ASP A C 1
ATOM 1643 O O . ASP A 1 204 ? 27.839 -6.036 1.557 1.00 60.41 204 ASP A O 1
ATOM 1647 N N . GLU A 1 205 ? 28.073 -5.898 3.780 1.00 70.50 205 GLU A N 1
ATOM 1648 C CA . GLU A 1 205 ? 27.787 -7.295 4.081 1.00 70.50 205 GLU A CA 1
ATOM 1649 C C . GLU A 1 205 ? 26.386 -7.507 4.680 1.00 70.50 205 GLU A C 1
ATOM 1651 O O . GLU A 1 205 ? 26.057 -8.629 5.078 1.00 70.50 205 GLU A O 1
ATOM 1656 N N . LEU A 1 206 ? 25.553 -6.462 4.742 1.00 68.69 206 LEU A N 1
ATOM 1657 C CA . LEU A 1 206 ? 24.189 -6.535 5.261 1.00 68.69 206 LEU A CA 1
ATOM 1658 C C . LEU A 1 206 ? 23.180 -6.988 4.196 1.00 68.69 206 LEU A C 1
ATOM 1660 O O . LEU A 1 206 ? 23.257 -6.646 3.018 1.00 68.69 206 LEU A O 1
ATOM 1664 N N . VAL A 1 207 ? 22.195 -7.757 4.648 1.00 72.00 207 VAL A N 1
ATOM 1665 C CA . VAL A 1 207 ? 21.051 -8.244 3.875 1.00 72.00 207 VAL A CA 1
ATOM 1666 C C . VAL A 1 207 ? 19.776 -7.843 4.606 1.00 72.00 207 VAL A C 1
ATOM 1668 O O . VAL A 1 207 ? 19.697 -7.959 5.832 1.00 72.00 207 VAL A O 1
ATOM 1671 N N . LEU A 1 208 ? 18.776 -7.374 3.859 1.00 72.94 208 LEU A N 1
ATOM 1672 C CA . LEU A 1 208 ? 17.463 -7.032 4.397 1.00 72.94 208 LEU A CA 1
ATOM 1673 C C . LEU A 1 208 ? 16.499 -8.201 4.219 1.00 72.94 208 LEU A C 1
ATOM 1675 O O . LEU A 1 208 ? 16.458 -8.828 3.164 1.00 72.94 208 LEU A O 1
ATOM 1679 N N . CYS A 1 209 ? 15.700 -8.469 5.249 1.00 72.75 209 CYS A N 1
ATOM 1680 C CA . CYS A 1 209 ? 14.557 -9.367 5.129 1.00 72.75 209 CYS A CA 1
ATOM 1681 C C . CYS A 1 209 ? 13.416 -8.667 4.382 1.00 72.75 209 CYS A C 1
ATOM 1683 O O . CYS A 1 209 ? 12.899 -7.665 4.873 1.00 72.75 209 CYS A O 1
ATOM 1685 N N . ASP A 1 210 ? 12.947 -9.234 3.271 1.00 66.62 210 ASP A N 1
ATOM 1686 C CA . ASP A 1 210 ? 11.889 -8.621 2.451 1.00 66.62 210 ASP A CA 1
ATOM 1687 C C . ASP A 1 210 ? 10.534 -8.499 3.173 1.00 66.62 210 ASP A C 1
ATOM 1689 O O . ASP A 1 210 ? 9.713 -7.650 2.824 1.00 66.62 210 ASP A O 1
ATOM 1693 N N . MET A 1 211 ? 10.311 -9.307 4.215 1.00 60.06 211 MET A N 1
ATOM 1694 C CA . MET A 1 211 ? 9.065 -9.319 4.990 1.00 60.06 211 MET A CA 1
ATOM 1695 C C . MET A 1 211 ? 9.063 -8.323 6.151 1.00 60.06 211 MET A C 1
ATOM 1697 O O . MET A 1 211 ? 8.126 -7.546 6.302 1.00 60.06 211 MET A O 1
ATOM 1701 N N . CYS A 1 212 ? 10.094 -8.349 7.001 1.00 69.50 212 CYS A N 1
ATOM 1702 C CA . CYS A 1 212 ? 10.128 -7.537 8.224 1.00 69.50 212 CYS A CA 1
ATOM 1703 C C . CYS A 1 212 ? 11.087 -6.348 8.160 1.00 69.50 212 CYS A C 1
ATOM 1705 O O . CYS A 1 212 ? 11.138 -5.568 9.107 1.00 69.50 212 CYS A O 1
ATOM 1707 N N . GLN A 1 213 ? 11.852 -6.217 7.072 1.00 70.25 213 GLN A N 1
ATOM 1708 C CA . GLN A 1 213 ? 12.795 -5.124 6.821 1.00 70.25 213 GLN A CA 1
ATOM 1709 C C . GLN A 1 213 ? 13.927 -4.991 7.860 1.00 70.25 213 GLN A C 1
ATOM 1711 O O . GLN A 1 213 ? 14.596 -3.963 7.913 1.00 70.25 213 GLN A O 1
ATOM 1716 N N . ARG A 1 214 ? 14.178 -6.031 8.674 1.00 74.88 214 ARG A N 1
ATOM 1717 C CA . ARG A 1 214 ? 15.335 -6.106 9.591 1.00 74.88 214 ARG A CA 1
ATOM 1718 C C . ARG A 1 214 ? 16.623 -6.459 8.840 1.00 74.88 214 ARG A C 1
ATOM 1720 O O . ARG A 1 214 ? 16.568 -7.166 7.830 1.00 74.88 214 ARG A O 1
ATOM 1727 N N . MET A 1 215 ? 17.764 -6.003 9.363 1.00 76.75 215 MET A N 1
ATOM 1728 C CA . MET A 1 215 ? 19.094 -6.149 8.754 1.00 76.75 215 MET A CA 1
ATOM 1729 C C . MET A 1 215 ? 19.895 -7.298 9.375 1.00 76.75 215 MET A C 1
ATOM 1731 O O . MET A 1 215 ? 19.842 -7.526 10.582 1.00 76.75 215 MET A O 1
ATOM 1735 N N . PHE A 1 216 ? 20.670 -8.011 8.559 1.00 83.62 216 PHE A N 1
ATOM 1736 C CA . PHE A 1 216 ? 21.478 -9.154 8.986 1.00 83.62 216 PHE A CA 1
ATOM 1737 C C . PHE A 1 216 ? 22.805 -9.185 8.233 1.00 83.62 216 PHE A C 1
ATOM 1739 O O . PHE A 1 216 ? 22.806 -9.083 7.011 1.00 83.62 216 PHE A O 1
ATOM 1746 N N . HIS A 1 217 ? 23.935 -9.397 8.910 1.00 86.69 217 HIS A N 1
ATOM 1747 C CA . HIS A 1 217 ? 25.182 -9.690 8.194 1.00 86.69 217 HIS A CA 1
ATOM 1748 C C . HIS A 1 217 ? 25.107 -11.060 7.538 1.00 86.69 217 HIS A C 1
ATOM 1750 O O . HIS A 1 217 ? 24.692 -12.016 8.195 1.00 86.69 217 HIS A O 1
ATOM 1756 N N . LYS A 1 218 ? 25.623 -11.194 6.310 1.00 83.38 218 LYS A N 1
ATOM 1757 C CA . LYS A 1 218 ? 25.756 -12.482 5.602 1.00 83.38 218 LYS A CA 1
ATOM 1758 C C . LYS A 1 218 ? 26.347 -13.573 6.502 1.00 83.38 218 LYS A C 1
ATOM 1760 O O . LYS A 1 218 ? 25.798 -14.669 6.600 1.00 83.38 218 LYS A O 1
ATOM 1765 N N . TYR A 1 219 ? 27.409 -13.254 7.243 1.00 86.50 219 TYR A N 1
ATOM 1766 C CA . TYR A 1 219 ? 28.056 -14.197 8.159 1.00 86.50 219 TYR A CA 1
ATOM 1767 C C . TYR A 1 219 ? 27.231 -14.503 9.418 1.00 86.50 219 TYR A C 1
ATOM 1769 O O . TYR A 1 219 ? 27.277 -15.627 9.909 1.00 86.50 219 TYR A O 1
ATOM 1777 N N . CYS A 1 220 ? 26.433 -13.556 9.920 1.00 84.06 220 CYS A N 1
ATOM 1778 C CA . CYS A 1 220 ? 25.561 -13.777 11.078 1.00 84.06 220 CYS A CA 1
ATOM 1779 C C . CYS A 1 220 ? 24.415 -14.756 10.786 1.00 84.06 220 CYS A C 1
ATOM 1781 O O . CYS A 1 220 ? 23.882 -15.363 11.712 1.00 84.06 220 CYS A O 1
ATOM 1783 N N . ILE A 1 221 ? 24.052 -14.925 9.512 1.00 85.88 221 ILE A N 1
ATOM 1784 C CA . ILE A 1 221 ? 23.015 -15.861 9.051 1.00 85.88 221 ILE A CA 1
ATOM 1785 C C . ILE A 1 221 ? 23.587 -17.043 8.250 1.00 85.88 221 ILE A C 1
ATOM 1787 O O . ILE A 1 221 ? 22.828 -17.770 7.614 1.00 85.88 221 ILE A O 1
ATOM 1791 N N . ASN A 1 222 ? 24.911 -17.259 8.276 1.00 83.69 222 ASN A N 1
ATOM 1792 C CA . ASN A 1 222 ? 25.614 -18.314 7.527 1.00 83.69 222 ASN A CA 1
ATOM 1793 C C . ASN A 1 222 ? 25.352 -18.313 6.005 1.00 83.69 222 ASN A C 1
ATOM 1795 O O . ASN A 1 222 ? 25.370 -19.360 5.352 1.00 83.69 222 ASN A O 1
ATOM 1799 N N . MET A 1 223 ? 25.132 -17.138 5.423 1.00 77.12 223 MET A N 1
ATOM 1800 C CA . MET A 1 223 ? 24.936 -16.945 3.991 1.00 77.12 223 MET A CA 1
ATOM 1801 C C . MET A 1 223 ? 26.288 -16.775 3.288 1.00 77.12 223 MET A C 1
ATOM 1803 O O . MET A 1 223 ? 27.048 -15.864 3.604 1.00 77.12 223 MET A O 1
ATOM 1807 N N . LYS A 1 224 ? 26.598 -17.666 2.338 1.00 72.00 224 LYS A N 1
ATOM 1808 C CA . LYS A 1 224 ? 27.882 -17.658 1.611 1.00 72.00 224 LYS A CA 1
ATOM 1809 C C . LYS A 1 224 ? 27.912 -16.678 0.441 1.00 72.00 224 LYS A C 1
ATOM 1811 O O . LYS A 1 224 ? 28.947 -16.079 0.184 1.00 72.00 224 LYS A O 1
ATOM 1816 N N . GLU A 1 225 ? 26.788 -16.519 -0.249 1.00 64.62 225 GLU A N 1
ATOM 1817 C CA . GLU A 1 225 ? 26.631 -15.609 -1.383 1.00 64.62 225 GLU A CA 1
ATOM 1818 C C . GLU A 1 225 ? 25.286 -14.896 -1.265 1.00 64.62 225 GLU A C 1
ATOM 1820 O O . GLU A 1 225 ? 24.317 -15.471 -0.761 1.00 64.62 225 GLU A O 1
ATOM 1825 N N . LEU A 1 226 ? 25.237 -13.638 -1.712 1.00 55.62 226 LEU A N 1
ATOM 1826 C CA . LEU A 1 226 ? 23.977 -12.908 -1.824 1.00 55.62 226 LEU A CA 1
ATOM 1827 C C . LEU A 1 226 ? 23.053 -13.670 -2.784 1.00 55.62 226 LEU A C 1
ATOM 1829 O O . LEU A 1 226 ? 23.510 -14.114 -3.841 1.00 55.62 226 LEU A O 1
ATOM 1833 N N . PRO A 1 227 ? 21.769 -13.838 -2.443 1.00 57.00 227 PRO A N 1
ATOM 1834 C CA . PRO A 1 227 ? 20.861 -14.553 -3.311 1.00 57.00 227 PRO A CA 1
ATOM 1835 C C . PRO A 1 227 ? 20.645 -13.732 -4.589 1.00 57.00 227 PRO A C 1
ATOM 1837 O O . PRO A 1 227 ? 20.571 -12.504 -4.530 1.00 57.00 227 PRO A O 1
ATOM 1840 N N . PRO A 1 228 ? 20.492 -14.380 -5.754 1.00 40.50 228 PRO A N 1
ATOM 1841 C CA . PRO A 1 228 ? 20.135 -13.682 -6.988 1.00 40.50 228 PRO A CA 1
ATOM 1842 C C . PRO A 1 228 ? 18.715 -13.072 -6.950 1.00 40.50 228 PRO A C 1
ATOM 1844 O O . PRO A 1 228 ? 18.349 -12.341 -7.867 1.00 40.50 228 PRO A O 1
ATOM 1847 N N . ALA A 1 229 ? 17.921 -13.373 -5.912 1.00 54.03 229 ALA A N 1
ATOM 1848 C CA . ALA A 1 229 ? 16.536 -12.944 -5.702 1.00 54.03 229 ALA A CA 1
ATOM 1849 C C . ALA A 1 229 ? 16.259 -12.606 -4.214 1.00 54.03 229 ALA A C 1
ATOM 1851 O O . ALA A 1 229 ? 17.188 -12.487 -3.423 1.00 54.03 229 ALA A O 1
ATOM 1852 N N . SER A 1 230 ? 14.982 -12.459 -3.846 1.00 61.84 230 SER A N 1
ATOM 1853 C CA . SER A 1 230 ? 14.472 -12.133 -2.500 1.00 61.84 230 SER A CA 1
ATOM 1854 C C . SER A 1 230 ? 14.981 -13.046 -1.372 1.00 61.84 230 SER A C 1
ATOM 1856 O O . SER A 1 230 ? 15.143 -14.252 -1.577 1.00 61.84 230 SER A O 1
ATOM 1858 N N . TRP A 1 231 ? 15.135 -12.502 -0.158 1.00 77.12 231 TRP A N 1
ATOM 1859 C CA . TRP A 1 231 ? 15.524 -13.237 1.056 1.00 77.12 231 TRP A CA 1
ATOM 1860 C C . TRP A 1 231 ? 14.618 -12.911 2.248 1.00 77.12 231 TRP A C 1
ATOM 1862 O O . TRP A 1 231 ? 14.281 -11.761 2.524 1.00 77.12 231 TRP A O 1
ATOM 1872 N N . VAL A 1 232 ? 14.256 -13.948 3.005 1.00 75.00 232 VAL A N 1
ATOM 1873 C CA . VAL A 1 232 ? 13.378 -13.852 4.177 1.00 75.00 232 VAL A CA 1
ATOM 1874 C C . VAL A 1 232 ? 14.060 -14.506 5.378 1.00 75.00 232 VAL A C 1
ATOM 1876 O O . VAL A 1 232 ? 14.557 -15.632 5.283 1.00 75.00 232 VAL A O 1
ATOM 1879 N N . CYS A 1 233 ? 14.080 -13.813 6.519 1.00 79.62 233 CYS A N 1
ATOM 1880 C CA . CYS A 1 233 ? 14.740 -14.294 7.732 1.00 79.62 233 CYS A CA 1
ATOM 1881 C C . CYS A 1 233 ? 14.016 -15.501 8.350 1.00 79.62 233 CYS A C 1
ATOM 1883 O O . CYS A 1 233 ? 12.819 -15.712 8.147 1.00 79.62 233 CYS A O 1
ATOM 1885 N N . THR A 1 234 ? 14.731 -16.281 9.163 1.00 80.19 234 THR A N 1
ATOM 1886 C CA . THR A 1 234 ? 14.210 -17.510 9.785 1.00 80.19 234 THR A CA 1
ATOM 1887 C C . THR A 1 234 ? 12.950 -17.272 10.622 1.00 80.19 234 THR A C 1
ATOM 1889 O O . THR A 1 234 ? 12.041 -18.098 10.601 1.00 80.19 234 THR A O 1
ATOM 1892 N N . ALA A 1 235 ? 12.852 -16.130 11.312 1.00 77.81 235 ALA A N 1
ATOM 1893 C CA . ALA A 1 235 ? 11.663 -15.774 12.088 1.00 77.81 235 ALA A CA 1
ATOM 1894 C C . ALA A 1 235 ? 10.429 -15.612 11.184 1.00 77.81 235 ALA A C 1
ATOM 1896 O O . ALA A 1 235 ? 9.394 -16.222 11.437 1.00 77.81 235 ALA A O 1
ATOM 1897 N N . CYS A 1 236 ? 10.560 -14.876 10.077 1.00 71.50 236 CYS A N 1
ATOM 1898 C CA . CYS A 1 236 ? 9.494 -14.727 9.085 1.00 71.50 236 CYS A CA 1
ATOM 1899 C C . CYS A 1 236 ? 9.167 -16.054 8.379 1.00 71.50 236 CYS A C 1
ATOM 1901 O O . CYS A 1 236 ? 7.995 -16.355 8.181 1.00 71.50 236 CYS A O 1
ATOM 1903 N N . LYS A 1 237 ? 10.175 -16.893 8.099 1.00 73.56 237 LYS A N 1
ATOM 1904 C CA . LYS A 1 237 ? 9.988 -18.255 7.560 1.00 73.56 237 LYS A CA 1
ATOM 1905 C C . LYS A 1 237 ? 9.270 -19.216 8.516 1.00 73.56 237 LYS A C 1
ATOM 1907 O O . LYS A 1 237 ? 8.814 -20.255 8.066 1.00 73.56 237 LYS A O 1
ATOM 1912 N N . THR A 1 238 ? 9.222 -18.917 9.816 1.00 71.12 238 THR A N 1
ATOM 1913 C CA . THR A 1 238 ? 8.542 -19.749 10.828 1.00 71.12 238 THR A CA 1
ATOM 1914 C C . THR A 1 238 ? 7.104 -19.278 11.071 1.00 71.12 238 THR A C 1
ATOM 1916 O O . THR A 1 238 ? 6.253 -20.073 11.455 1.00 71.12 238 THR A O 1
ATOM 1919 N N . LEU A 1 239 ? 6.821 -17.991 10.836 1.00 66.69 239 LEU A N 1
ATOM 1920 C CA . LEU A 1 239 ? 5.486 -17.394 10.983 1.00 66.69 239 LEU A CA 1
ATOM 1921 C C . LEU A 1 239 ? 4.516 -17.820 9.873 1.00 66.69 239 LEU A C 1
ATOM 1923 O O . LEU A 1 239 ? 3.310 -17.871 10.090 1.00 66.69 239 LEU A O 1
ATOM 1927 N N . GLN A 1 240 ? 5.040 -18.164 8.703 1.00 54.06 240 GLN A N 1
ATOM 1928 C CA . GLN A 1 240 ? 4.305 -18.826 7.633 1.00 54.06 240 GLN A CA 1
ATOM 1929 C C . GLN A 1 240 ? 4.880 -20.236 7.515 1.00 54.06 240 GLN A C 1
ATOM 1931 O O . GLN A 1 240 ? 6.093 -20.375 7.557 1.00 54.06 240 GLN A O 1
ATOM 1936 N N . ASN A 1 241 ? 4.062 -21.281 7.370 1.00 50.75 241 ASN A N 1
ATOM 1937 C CA . ASN A 1 241 ? 4.532 -22.638 7.050 1.00 50.75 241 ASN A CA 1
ATOM 1938 C C . ASN A 1 241 ? 5.191 -22.660 5.654 1.00 50.75 241 ASN A C 1
ATOM 1940 O O . ASN A 1 241 ? 4.627 -23.193 4.700 1.00 50.75 241 ASN A O 1
ATOM 1944 N N . TYR A 1 242 ? 6.353 -22.024 5.513 1.00 42.19 242 TYR A N 1
ATOM 1945 C CA . TYR A 1 242 ? 7.061 -21.851 4.259 1.00 42.19 242 TYR A CA 1
ATOM 1946 C C . TYR A 1 242 ? 7.446 -23.245 3.753 1.00 42.19 242 TYR A C 1
ATOM 1948 O O . TYR A 1 242 ? 8.169 -23.961 4.459 1.00 42.19 242 TYR A O 1
ATOM 1956 N N . PRO A 1 243 ? 6.965 -23.685 2.577 1.00 45.16 243 PRO A N 1
ATOM 1957 C CA . PRO A 1 243 ? 7.425 -24.943 2.017 1.00 45.16 243 PRO A CA 1
ATOM 1958 C C . PRO A 1 243 ? 8.937 -24.832 1.825 1.00 45.16 243 PRO A C 1
ATOM 1960 O O . PRO A 1 243 ? 9.429 -23.843 1.282 1.00 45.16 243 PRO A O 1
ATOM 1963 N N . GLN A 1 244 ? 9.680 -25.808 2.353 1.00 40.38 244 GLN A N 1
ATOM 1964 C CA . GLN A 1 244 ? 11.139 -25.786 2.312 1.00 40.38 244 GLN A CA 1
ATOM 1965 C C . GLN A 1 244 ? 11.641 -25.538 0.883 1.00 40.38 244 GLN A C 1
ATOM 1967 O O . GLN A 1 244 ? 11.084 -26.065 -0.082 1.00 40.38 244 GLN A O 1
ATOM 1972 N N . GLU A 1 245 ? 12.677 -24.705 0.771 1.00 41.53 245 GLU A N 1
ATOM 1973 C CA . GLU A 1 245 ? 13.346 -24.360 -0.485 1.00 41.53 245 GLU A CA 1
ATOM 1974 C C . GLU A 1 245 ? 13.581 -25.615 -1.350 1.00 41.53 245 GLU A C 1
ATOM 1976 O O . GLU A 1 245 ? 14.203 -26.575 -0.899 1.00 41.53 245 GLU A O 1
ATOM 1981 N N . GLY A 1 246 ? 13.111 -25.596 -2.606 1.00 43.81 246 GLY A N 1
ATOM 1982 C CA . GLY A 1 246 ? 13.596 -26.519 -3.642 1.00 43.81 246 GLY A CA 1
ATOM 1983 C C . GLY A 1 246 ? 12.625 -27.544 -4.238 1.00 43.81 246 GLY A C 1
ATOM 1984 O O . GLY A 1 246 ? 13.066 -28.341 -5.065 1.00 43.81 246 GLY A O 1
ATOM 1985 N N . LEU A 1 247 ? 11.325 -27.539 -3.928 1.00 35.38 247 LEU A N 1
ATOM 1986 C CA . LEU A 1 247 ? 10.367 -28.348 -4.700 1.00 35.38 247 LEU A CA 1
ATOM 1987 C C . LEU A 1 247 ? 10.021 -27.648 -6.021 1.00 35.38 247 LEU A C 1
ATOM 1989 O O . LEU A 1 247 ? 9.072 -26.873 -6.116 1.00 35.38 247 LEU A O 1
ATOM 1993 N N . VAL A 1 248 ? 10.825 -27.935 -7.049 1.00 39.91 248 VAL A N 1
ATOM 1994 C CA . VAL A 1 248 ? 10.477 -27.690 -8.452 1.00 39.91 248 VAL A CA 1
ATOM 1995 C C . VAL A 1 248 ? 9.244 -28.538 -8.763 1.00 39.91 248 VAL A C 1
ATOM 1997 O O . VAL A 1 248 ? 9.359 -29.724 -9.061 1.00 39.91 248 VAL A O 1
ATOM 2000 N N . VAL A 1 249 ? 8.058 -27.945 -8.652 1.00 42.59 249 VAL A N 1
ATOM 2001 C CA . VAL A 1 249 ? 6.852 -28.525 -9.244 1.00 42.59 249 VAL A CA 1
ATOM 2002 C C . VAL A 1 249 ? 6.939 -28.256 -10.745 1.00 42.59 249 VAL A C 1
ATOM 2004 O O . VAL A 1 249 ? 7.279 -27.149 -11.164 1.00 42.59 249 VAL A O 1
ATOM 2007 N N . GLU A 1 250 ? 6.770 -29.317 -11.529 1.00 38.62 250 GLU A N 1
ATOM 2008 C CA . GLU A 1 250 ? 7.087 -29.397 -12.955 1.00 38.62 250 GLU A CA 1
ATOM 2009 C C . GLU A 1 250 ? 6.588 -28.188 -13.762 1.00 38.62 250 GLU A C 1
ATOM 2011 O O . GLU A 1 250 ? 5.482 -27.687 -13.568 1.00 38.62 250 GLU A O 1
ATOM 2016 N N . LYS A 1 251 ? 7.437 -27.717 -14.686 1.00 38.34 251 LYS A N 1
ATOM 2017 C CA . LYS A 1 251 ? 7.156 -26.587 -15.578 1.00 38.34 251 LYS A CA 1
ATOM 2018 C C . LYS A 1 251 ? 5.869 -26.835 -16.367 1.00 38.34 251 LYS A C 1
ATOM 2020 O O . LYS A 1 251 ? 5.860 -27.671 -17.269 1.00 38.34 251 LYS A O 1
ATOM 2025 N N . GLU A 1 252 ? 4.838 -26.033 -16.124 1.00 34.53 252 GLU A N 1
ATOM 2026 C CA . GLU A 1 252 ? 3.745 -25.888 -17.083 1.00 34.53 252 GLU A CA 1
ATOM 2027 C C . GLU A 1 252 ? 4.281 -25.224 -18.358 1.00 34.53 252 GLU A C 1
ATOM 2029 O O . GLU A 1 252 ? 4.652 -24.047 -18.386 1.00 34.53 252 GLU A O 1
ATOM 2034 N N . ILE A 1 253 ? 4.349 -26.010 -19.431 1.00 37.34 253 ILE A N 1
ATOM 2035 C CA . ILE A 1 253 ? 4.636 -25.519 -20.775 1.00 37.34 253 ILE A CA 1
ATOM 2036 C C . ILE A 1 253 ? 3.329 -24.955 -21.328 1.00 37.34 253 ILE A C 1
ATOM 2038 O O . ILE A 1 253 ? 2.463 -25.696 -21.785 1.00 37.34 253 ILE A O 1
ATOM 2042 N N . ILE A 1 254 ? 3.189 -23.633 -21.299 1.00 38.06 254 ILE A N 1
ATOM 2043 C CA . ILE A 1 254 ? 2.091 -22.949 -21.982 1.00 38.06 254 ILE A CA 1
ATOM 2044 C C . ILE A 1 254 ? 2.518 -22.729 -23.438 1.00 38.06 254 ILE A C 1
ATOM 2046 O O . ILE A 1 254 ? 3.337 -21.852 -23.722 1.00 38.06 254 ILE A O 1
ATOM 2050 N N . SER A 1 255 ? 1.977 -23.528 -24.363 1.00 37.06 255 SER A N 1
ATOM 2051 C CA . SER A 1 255 ? 2.028 -23.213 -25.795 1.00 37.06 255 SER A CA 1
ATOM 2052 C C . SER A 1 255 ? 1.012 -22.119 -26.109 1.00 37.06 255 SER A C 1
ATOM 2054 O O . SER A 1 255 ? -0.131 -22.191 -25.657 1.00 37.06 255 SER A O 1
ATOM 2056 N N . ILE A 1 256 ? 1.405 -21.133 -26.908 1.00 34.69 256 ILE A N 1
ATOM 2057 C CA . ILE A 1 256 ? 0.487 -20.139 -27.465 1.00 34.69 256 ILE A CA 1
ATOM 2058 C C . ILE A 1 256 ? 0.762 -20.094 -28.969 1.00 34.69 256 ILE A C 1
ATOM 2060 O O . ILE A 1 256 ? 1.915 -19.871 -29.347 1.00 34.69 256 ILE A O 1
ATOM 2064 N N . ASP A 1 257 ? -0.275 -20.357 -29.770 1.00 39.56 257 ASP A N 1
ATOM 2065 C CA . ASP A 1 257 ? -0.313 -20.100 -31.221 1.00 39.56 257 ASP A CA 1
ATOM 2066 C C . ASP A 1 257 ? -0.154 -18.602 -31.539 1.00 39.56 257 ASP A C 1
ATOM 2068 O O . ASP A 1 257 ? -0.716 -17.764 -30.789 1.00 39.56 257 ASP A O 1
#

Mean predicted aligned error: 15.93 Å

Solvent-accessible surface area (backbone atoms only — not comparable to full-atom values): 15956 Å² total; per-residue (Å²): 140,78,82,82,80,81,78,88,77,76,58,76,79,87,45,95,69,45,74,66,60,47,51,54,49,49,52,55,46,62,77,42,44,65,64,51,50,55,57,46,68,74,45,56,38,50,55,53,45,39,54,53,50,36,53,45,76,82,26,67,74,25,69,68,53,31,44,50,53,52,54,47,38,60,73,68,62,71,58,64,93,86,45,44,64,78,84,50,56,85,65,52,74,46,19,50,50,32,44,25,70,74,61,34,66,89,62,40,36,87,90,36,46,54,60,53,46,48,49,48,44,76,39,44,67,60,53,26,57,74,69,74,40,83,69,83,57,56,92,86,32,78,68,48,46,63,50,44,37,52,49,28,32,51,50,37,52,53,50,49,52,55,37,55,78,67,68,50,70,79,69,77,54,94,91,60,76,75,82,66,84,86,81,77,56,95,76,68,73,86,61,85,19,18,77,80,76,70,46,55,75,66,62,93,43,52,45,61,19,76,82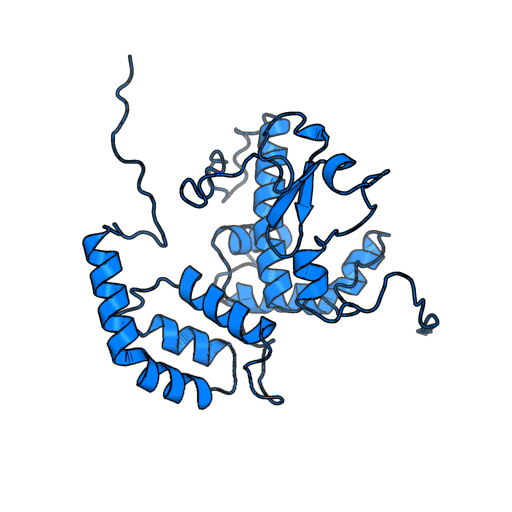,80,67,51,36,33,37,36,74,77,72,72,46,90,66,84,67,99,60,92,48,71,45,73,70,63,48,64,77,40,92,59,75,70,90,81,78,80,71,78,83,83,80,81,83,78,136

Sequence (257 aa):
MAKRTDGSELLAGGRDLTVASYLETLEKFLLNIDDITVALKECTKTKQIFDILCKFEDNVLGSFTCWQVVCDLMELHMLAEDFTTDDFVWLSLDARKSLVQIFGKNRARPSEYVALAQLLQQRQLQGFKALQVDFPFFMNQKLDLKNIGHALHGFQLYRNVKLMENKQIHKQEPGTSQPVMYNSRTYMMDSENCEVCAHPENEDELVLCDMCQRMFHKYCINMKELPPASWVCTACKTLQNYPQEGLVVEKEIISID

Nearest PDB structures (foldseek):
  4qf3-assembly3_B  TM=8.663E-01  e=1.346E-02  Homo sapiens
  6fi1-assembly2_B  TM=8.284E-01  e=1.346E-02  Homo sapiens
  2miq-assembly1_A  TM=5.571E-01  e=2.210E-02  Drosophila melanogaster

pLDDT: mean 73.59, std 20.34, range [28.64, 96.81]